Protein AF-A0A356KUN4-F1 (afdb_monomer_lite)

Foldseek 3Di:
DDDDDDDDDDDPDDFDWDWDQDPNDTDIDGDDPFPDPPPPVQPDPPARPPDPDCPQKDFPDWDDLDVQKIKTKIAHPDQVPDPDPKGFGIKIFIAGVVGPDGQKMWTFTQDPPDPPALRTWTWMDHPNDIDTLGGGPCCSPRVSVVVVVSVVVNVCVVLVVSVPPDDPPPDPPDDDDDRDDPPDPPPPSPPPPPPDPDPDDDDDPDDDDDPPPDPPPVVVVVVVVVPPPPDPPVVVVVVVVVVVVVRVVVVVVVVVVVVVVVVVVVVVVVVVVD

Secondary structure (DSSP, 8-state):
-------------PPPEEEEEETTEEEEEE--SSS-----GGGSSSS---PPP-TT-EEEEEEEEETTEEEEEEEPSPGGG--SSS-EEEEEEEEETTEEEEEEEEEEEE-TT-SSS--EEEEEEETTEEEEEEE-GGGGSHHHHHHHHHHHHHHHHHTTTTTTSSS---PPTT---PPPPSS-----------SPPPPPPPPP----------SHHHHHHHHHHHTS----HHHHHHHHHHHHHHHHHHHHHHHHHHHHHHHHHHHHHHHHT-

Structure (mmCIF, N/CA/C/O backbone):
data_AF-A0A356KUN4-F1
#
_entry.id   AF-A0A356KUN4-F1
#
loop_
_atom_site.group_PDB
_atom_site.id
_atom_site.type_symbol
_atom_site.label_atom_id
_atom_site.label_alt_id
_atom_site.label_comp_id
_atom_site.label_asym_id
_atom_site.label_entity_id
_atom_site.label_seq_id
_atom_site.pdbx_PDB_ins_code
_atom_site.Cartn_x
_atom_site.Cartn_y
_atom_site.Cartn_z
_atom_site.occupancy
_atom_site.B_iso_or_equiv
_atom_site.auth_seq_id
_atom_site.auth_comp_id
_atom_site.auth_asym_id
_atom_site.auth_atom_id
_atom_site.pdbx_PDB_model_num
ATOM 1 N N . MET A 1 1 ? 42.704 37.769 37.368 1.00 40.41 1 MET A N 1
ATOM 2 C CA . MET A 1 1 ? 41.810 38.464 36.419 1.00 40.41 1 MET A CA 1
ATOM 3 C C . MET A 1 1 ? 42.300 38.103 35.037 1.00 40.41 1 MET A C 1
ATOM 5 O O . MET A 1 1 ? 43.146 38.797 34.495 1.00 40.41 1 MET A O 1
ATOM 9 N N . GLU A 1 2 ? 41.851 36.961 34.539 1.00 31.36 2 GLU A N 1
ATOM 10 C CA . GLU A 1 2 ? 42.239 36.419 33.242 1.00 31.36 2 GLU A CA 1
ATOM 11 C C . GLU A 1 2 ? 40.997 35.812 32.596 1.00 31.36 2 GLU A C 1
ATOM 13 O O . GLU A 1 2 ? 40.209 35.165 33.279 1.00 31.36 2 GLU A O 1
ATOM 18 N N . ASN A 1 3 ? 40.840 36.136 31.310 1.00 38.28 3 ASN A N 1
ATOM 19 C CA . ASN A 1 3 ? 40.113 35.438 30.252 1.00 38.28 3 ASN A CA 1
ATOM 20 C C . ASN A 1 3 ? 39.276 34.214 30.652 1.00 38.28 3 ASN A C 1
ATOM 22 O O . ASN A 1 3 ? 39.843 33.160 30.914 1.00 38.28 3 ASN A O 1
ATOM 26 N N . ASP A 1 4 ? 37.958 34.312 30.457 1.00 29.19 4 ASP A N 1
ATOM 27 C CA . ASP A 1 4 ? 37.138 33.148 30.120 1.00 29.19 4 ASP A CA 1
ATOM 28 C C . ASP A 1 4 ? 36.572 33.330 28.711 1.00 29.19 4 ASP A C 1
ATOM 30 O O . ASP A 1 4 ? 35.743 34.198 28.426 1.00 29.19 4 ASP A O 1
ATOM 34 N N . ALA A 1 5 ? 37.117 32.522 27.806 1.00 34.19 5 ALA A N 1
ATOM 35 C CA . ALA A 1 5 ? 36.683 32.391 26.433 1.00 34.19 5 ALA A CA 1
ATOM 36 C C . ALA A 1 5 ? 35.285 31.761 26.377 1.00 34.19 5 ALA A C 1
ATOM 38 O O . ALA A 1 5 ? 34.981 30.798 27.080 1.00 34.19 5 ALA A O 1
ATOM 39 N N . ALA A 1 6 ? 34.453 32.290 25.483 1.00 35.94 6 ALA A N 1
ATOM 40 C CA . ALA A 1 6 ? 33.187 31.697 25.094 1.00 35.94 6 ALA A CA 1
ATOM 41 C C . ALA A 1 6 ? 33.410 30.275 24.548 1.00 35.94 6 ALA A C 1
ATOM 43 O O . ALA A 1 6 ? 33.940 30.097 23.450 1.00 35.94 6 ALA A O 1
ATOM 44 N N . ALA A 1 7 ? 32.980 29.266 25.304 1.00 29.62 7 ALA A N 1
ATOM 45 C CA . ALA A 1 7 ? 32.761 27.927 24.781 1.00 29.62 7 ALA A CA 1
ATOM 46 C C . ALA A 1 7 ? 31.350 27.880 24.179 1.00 29.62 7 ALA A C 1
ATOM 48 O O . ALA A 1 7 ? 30.351 28.048 24.879 1.00 29.62 7 ALA A O 1
ATOM 49 N N . ALA A 1 8 ? 31.279 27.691 22.863 1.00 31.72 8 ALA A N 1
ATOM 50 C CA . ALA A 1 8 ? 30.046 27.374 22.163 1.00 31.72 8 ALA A CA 1
ATOM 51 C C . ALA A 1 8 ? 29.488 26.050 22.709 1.00 31.72 8 ALA A C 1
ATOM 53 O O . ALA A 1 8 ? 30.121 25.005 22.562 1.00 31.72 8 ALA A O 1
ATOM 54 N N . VAL A 1 9 ? 28.317 26.102 23.346 1.00 28.03 9 VAL A N 1
ATOM 55 C CA . VAL A 1 9 ? 27.548 24.908 23.706 1.00 28.03 9 VAL A CA 1
ATOM 56 C C . VAL A 1 9 ? 26.524 24.654 22.607 1.00 28.03 9 VAL A C 1
ATOM 58 O O . VAL A 1 9 ? 25.692 25.496 22.277 1.00 28.03 9 VAL A O 1
ATOM 61 N N . GLU A 1 10 ? 26.660 23.473 22.028 1.00 27.59 10 GLU A N 1
ATOM 62 C CA . GLU A 1 10 ? 25.842 22.833 21.010 1.00 27.59 10 GLU A CA 1
ATOM 63 C C . GLU A 1 10 ? 24.348 22.841 21.395 1.00 27.59 10 GLU A C 1
ATOM 65 O O . GLU A 1 10 ? 23.924 22.192 22.352 1.00 27.59 10 GLU A O 1
ATOM 70 N N . PHE A 1 11 ? 23.527 23.598 20.661 1.00 28.48 11 PHE A N 1
ATOM 71 C CA . PHE A 1 11 ? 22.071 23.581 20.816 1.00 28.48 11 PHE A CA 1
ATOM 72 C C . PHE A 1 11 ? 21.496 22.369 20.063 1.00 28.48 11 PHE A C 1
ATOM 74 O O . PHE A 1 11 ? 21.184 22.446 18.876 1.00 28.48 11 PHE A O 1
ATOM 81 N N . MET A 1 12 ? 21.325 21.240 20.754 1.00 27.42 12 MET A N 1
ATOM 82 C CA . MET A 1 12 ? 20.395 20.197 20.309 1.00 27.42 12 MET A CA 1
ATOM 83 C C . MET A 1 12 ? 18.961 20.678 20.569 1.00 27.42 12 MET A C 1
ATOM 85 O O . MET A 1 12 ? 18.475 20.679 21.700 1.00 27.42 12 MET A O 1
ATOM 89 N N . GLY A 1 13 ? 18.312 21.161 19.507 1.00 31.89 13 GLY A N 1
ATOM 90 C CA . GLY A 1 13 ? 16.994 21.791 19.535 1.00 31.89 13 GLY A CA 1
ATOM 91 C C . GLY A 1 13 ? 15.881 20.866 20.032 1.00 31.89 13 GLY A C 1
ATOM 92 O O . GLY A 1 13 ? 15.490 19.919 19.354 1.00 31.89 13 GLY A O 1
ATOM 93 N N . ARG A 1 14 ? 15.313 21.185 21.198 1.00 37.78 14 ARG A N 1
ATOM 94 C CA . ARG A 1 14 ? 13.972 20.727 21.581 1.00 37.78 14 ARG A CA 1
ATOM 95 C C . ARG A 1 14 ? 12.953 21.646 20.914 1.00 37.78 14 ARG A C 1
ATOM 97 O O . ARG A 1 14 ? 12.926 22.837 21.212 1.00 37.78 14 ARG A O 1
ATOM 104 N N . VAL A 1 15 ? 12.129 21.102 20.022 1.00 47.31 15 VAL A N 1
ATOM 105 C CA . VAL A 1 15 ? 11.008 21.845 19.431 1.00 47.31 15 VAL A CA 1
ATOM 106 C C . VAL A 1 15 ? 9.884 21.955 20.475 1.00 47.31 15 VAL A C 1
ATOM 108 O O . VAL A 1 15 ? 9.573 20.942 21.109 1.00 47.31 15 VAL A O 1
ATOM 111 N N . PRO A 1 16 ? 9.278 23.137 20.702 1.00 40.66 16 PRO A N 1
ATOM 112 C CA . PRO A 1 16 ? 8.144 23.274 21.612 1.00 40.66 16 PRO A CA 1
ATOM 113 C C . PRO A 1 16 ? 6.961 22.422 21.137 1.00 40.66 16 PRO A C 1
ATOM 115 O O . PRO A 1 16 ? 6.545 22.521 19.982 1.00 40.66 16 PRO A O 1
ATOM 118 N N . GLN A 1 17 ? 6.419 21.596 22.032 1.00 44.62 17 GLN A N 1
ATOM 119 C CA . GLN A 1 17 ? 5.207 20.812 21.790 1.00 44.62 17 GLN A CA 1
ATOM 120 C C . GLN A 1 17 ? 4.015 21.511 22.447 1.00 44.62 17 GLN A C 1
ATOM 122 O O . GLN A 1 17 ? 4.086 21.886 23.617 1.00 44.62 17 GLN A O 1
ATOM 127 N N . ALA A 1 18 ? 2.925 21.673 21.702 1.00 52.09 18 ALA A N 1
ATOM 128 C CA . ALA A 1 18 ? 1.618 22.031 22.247 1.00 52.09 18 ALA A CA 1
ATOM 129 C C . ALA A 1 18 ? 0.665 20.841 22.078 1.00 52.09 18 ALA A C 1
ATOM 131 O O . ALA A 1 18 ? 0.827 20.054 21.149 1.00 52.09 18 ALA A O 1
ATOM 132 N N . LEU A 1 19 ? -0.320 20.698 22.960 1.00 44.00 19 LEU A N 1
ATOM 133 C CA . LEU A 1 19 ? -1.398 19.719 22.815 1.00 44.00 19 LEU A CA 1
ATOM 134 C C . LEU A 1 19 ? -2.679 20.469 22.446 1.00 44.00 19 LEU A C 1
ATOM 136 O O . LEU A 1 19 ? -3.010 21.470 23.082 1.00 44.00 19 LEU A O 1
ATOM 140 N N . LEU A 1 20 ? -3.371 20.004 21.407 1.00 47.06 20 LEU A N 1
ATOM 141 C CA . LEU A 1 20 ? -4.727 20.433 21.080 1.00 47.06 20 LEU A CA 1
ATOM 142 C C . LEU A 1 20 ? -5.686 19.303 21.437 1.00 47.06 20 LEU A C 1
ATOM 144 O O . LEU A 1 20 ? -5.608 18.226 20.849 1.00 47.06 20 LEU A O 1
ATOM 148 N N . GLU A 1 21 ? -6.597 19.563 22.364 1.00 44.97 21 GLU A N 1
ATOM 149 C CA . GLU A 1 21 ? -7.657 18.622 22.709 1.00 44.97 21 GLU A CA 1
ATOM 150 C C . GLU A 1 21 ? -8.811 18.773 21.701 1.00 44.97 21 GLU A C 1
ATOM 152 O O . GLU A 1 21 ? -9.381 19.858 21.551 1.00 44.97 21 GLU A O 1
ATOM 157 N N . ALA A 1 22 ? -9.134 17.704 20.971 1.00 49.84 22 ALA A N 1
ATOM 158 C CA . ALA A 1 22 ? -10.252 17.666 20.027 1.00 49.84 22 ALA A CA 1
ATOM 159 C C . ALA A 1 22 ? -10.980 16.318 20.121 1.00 49.84 22 ALA A C 1
ATOM 161 O O . ALA A 1 22 ? -10.358 15.264 20.006 1.00 49.84 22 ALA A O 1
ATOM 162 N N . ASP A 1 23 ? -12.297 16.356 20.347 1.00 52.28 23 ASP A N 1
ATOM 163 C CA . ASP A 1 23 ? -13.169 15.176 20.478 1.00 52.28 23 ASP A CA 1
ATOM 164 C C . ASP A 1 23 ? -12.669 14.113 21.481 1.00 52.28 23 ASP A C 1
ATOM 166 O O . ASP A 1 23 ? -12.850 12.913 21.280 1.00 52.28 23 ASP A O 1
ATOM 170 N N . GLY A 1 24 ? -12.037 14.549 22.579 1.00 48.00 24 GLY A N 1
ATOM 171 C CA . GLY A 1 24 ? -11.508 13.661 23.621 1.00 48.00 24 GLY A CA 1
ATOM 172 C C . GLY A 1 24 ? -10.161 13.010 23.288 1.00 48.00 24 GLY A C 1
ATOM 173 O O . GLY A 1 24 ? -9.774 12.046 23.946 1.00 48.00 24 GLY A O 1
ATOM 174 N N . PHE A 1 25 ? -9.449 13.519 22.277 1.00 36.19 25 PHE A N 1
ATOM 175 C CA . PHE A 1 25 ? -8.092 13.104 21.936 1.00 36.19 25 PHE A CA 1
ATOM 176 C C . PHE A 1 25 ? -7.107 14.267 22.073 1.00 36.19 25 PHE A C 1
ATOM 178 O O . PHE A 1 25 ? -7.362 15.368 21.581 1.00 36.19 25 PHE A O 1
ATOM 185 N N . ASP A 1 26 ? -5.944 13.980 22.658 1.00 44.66 26 ASP A N 1
ATOM 186 C CA . ASP A 1 26 ? -4.800 14.887 22.676 1.00 44.66 26 ASP A CA 1
ATOM 187 C C . ASP A 1 26 ? -4.035 14.787 21.351 1.00 44.66 26 ASP A C 1
ATOM 189 O O . ASP A 1 26 ? -3.406 13.770 21.044 1.00 44.66 26 ASP A O 1
ATOM 193 N N . ILE A 1 27 ? -4.077 15.850 20.549 1.00 50.50 27 ILE A N 1
ATOM 194 C CA . ILE A 1 27 ? -3.328 15.949 19.295 1.00 50.50 27 ILE A CA 1
ATOM 195 C C . ILE A 1 27 ? -2.043 16.741 19.564 1.00 50.50 27 ILE A C 1
ATOM 197 O O . ILE A 1 27 ? -2.114 17.951 19.801 1.00 50.50 27 ILE A O 1
ATOM 201 N N . PRO A 1 28 ? -0.855 16.115 19.506 1.00 43.12 28 PRO A N 1
ATOM 202 C CA . PRO A 1 28 ? 0.394 16.845 19.634 1.00 43.12 28 PRO A CA 1
ATOM 203 C C . PRO A 1 28 ? 0.653 17.690 18.384 1.00 43.12 28 PRO A C 1
ATOM 205 O O . PRO A 1 28 ? 0.706 17.194 17.259 1.00 43.12 28 PRO A O 1
ATOM 208 N N . LEU A 1 29 ? 0.831 18.989 18.596 1.00 40.75 29 LEU A N 1
ATOM 209 C CA . LEU A 1 29 ? 1.206 19.972 17.593 1.00 40.75 29 LEU A CA 1
ATOM 210 C C . LEU A 1 29 ? 2.701 20.274 17.732 1.00 40.75 29 LEU A C 1
ATOM 212 O O . LEU A 1 29 ? 3.168 20.693 18.793 1.00 40.75 29 LEU A O 1
ATOM 216 N N . THR A 1 30 ? 3.449 20.093 16.644 1.00 46.78 30 THR A N 1
ATOM 217 C CA . THR A 1 30 ? 4.808 20.633 16.507 1.00 46.78 30 THR A CA 1
ATOM 218 C C . THR A 1 30 ? 4.703 21.917 15.708 1.00 46.78 30 THR A C 1
ATOM 220 O O . THR A 1 30 ? 4.256 21.897 14.560 1.00 46.78 30 THR A O 1
ATOM 223 N N . LEU A 1 31 ? 5.130 23.029 16.301 1.00 43.22 31 LEU A N 1
ATOM 224 C CA . LEU A 1 31 ? 5.316 24.274 15.567 1.00 43.22 31 LEU A CA 1
ATOM 225 C C . LEU A 1 31 ? 6.548 24.139 14.667 1.00 43.22 31 LEU A C 1
ATOM 227 O O . LEU A 1 31 ? 7.678 24.089 15.147 1.00 43.22 31 LEU A O 1
ATOM 231 N N . LEU A 1 32 ? 6.319 24.079 13.357 1.00 45.12 32 LEU A N 1
ATOM 232 C CA . LEU A 1 32 ? 7.362 24.324 12.368 1.00 45.12 32 LEU A CA 1
ATOM 233 C C . LEU A 1 32 ? 7.427 25.838 12.138 1.00 45.12 32 LEU A C 1
ATOM 235 O O . LEU A 1 32 ? 6.397 26.471 11.908 1.00 45.12 32 LEU A O 1
ATOM 239 N N . GLU A 1 33 ? 8.616 26.433 12.223 1.00 40.25 33 GLU A N 1
ATOM 240 C CA . GLU A 1 33 ? 8.814 27.845 11.885 1.00 40.25 33 GLU A CA 1
ATOM 241 C C . GLU A 1 33 ? 8.496 28.067 10.393 1.00 40.25 33 GLU A C 1
ATOM 243 O O . GLU A 1 33 ? 9.291 27.749 9.511 1.00 40.25 33 GLU A O 1
ATOM 248 N N . GLY A 1 34 ? 7.294 28.577 10.105 1.00 41.03 34 GLY A N 1
ATOM 249 C CA . GLY A 1 34 ? 6.829 28.922 8.760 1.00 41.03 34 GLY A CA 1
ATOM 250 C C . GLY A 1 34 ? 5.298 29.066 8.679 1.00 41.03 34 GLY A C 1
ATOM 251 O O . GLY A 1 34 ? 4.582 28.413 9.433 1.00 41.03 34 GLY A O 1
ATOM 252 N N . PRO A 1 35 ? 4.751 29.903 7.774 1.00 33.56 35 PRO A N 1
ATOM 253 C CA . PRO A 1 35 ? 3.317 30.226 7.705 1.00 33.56 35 PRO A CA 1
ATOM 254 C C . PRO A 1 35 ? 2.446 29.134 7.050 1.00 33.56 35 PRO A C 1
ATOM 256 O O . PRO A 1 35 ? 1.391 29.430 6.493 1.00 33.56 35 PRO A O 1
ATOM 259 N N . THR A 1 36 ? 2.862 27.868 7.083 1.00 35.41 36 THR A N 1
ATOM 260 C CA . THR A 1 36 ? 2.114 26.763 6.471 1.00 35.41 36 THR A CA 1
ATOM 261 C C . THR A 1 36 ? 1.937 25.651 7.493 1.00 35.41 36 THR A C 1
ATOM 263 O O . THR A 1 36 ? 2.823 24.835 7.722 1.00 35.41 36 THR A O 1
ATOM 266 N N . LEU A 1 37 ? 0.760 25.634 8.117 1.00 34.97 37 LEU A N 1
ATOM 267 C CA . LEU A 1 37 ? 0.255 24.508 8.899 1.00 34.97 37 LEU A CA 1
ATOM 268 C C . LEU A 1 37 ? -0.172 23.404 7.919 1.00 34.97 37 LEU A C 1
ATOM 270 O O . LEU A 1 37 ? -1.353 23.153 7.702 1.00 34.97 37 LEU A O 1
ATOM 274 N N . GLU A 1 38 ? 0.797 22.763 7.269 1.00 36.28 38 GLU A N 1
ATOM 275 C CA . GLU A 1 38 ? 0.551 21.450 6.684 1.00 36.28 38 GLU A CA 1
ATOM 276 C C . GLU A 1 38 ? 0.553 20.451 7.840 1.00 36.28 38 GLU A C 1
ATOM 278 O O . GLU A 1 38 ? 1.601 20.111 8.389 1.00 36.28 38 GLU A O 1
ATOM 283 N N . LEU A 1 39 ? -0.641 20.002 8.233 1.00 37.41 39 LEU A N 1
ATOM 284 C CA . LEU A 1 39 ? -0.851 18.839 9.095 1.00 37.41 39 LEU A CA 1
ATOM 285 C C . LEU A 1 39 ? -0.337 17.581 8.375 1.00 37.41 39 LEU A C 1
ATOM 287 O O . LEU A 1 39 ? -1.098 16.717 7.950 1.00 37.41 39 LEU A O 1
ATOM 291 N N . THR A 1 40 ? 0.979 17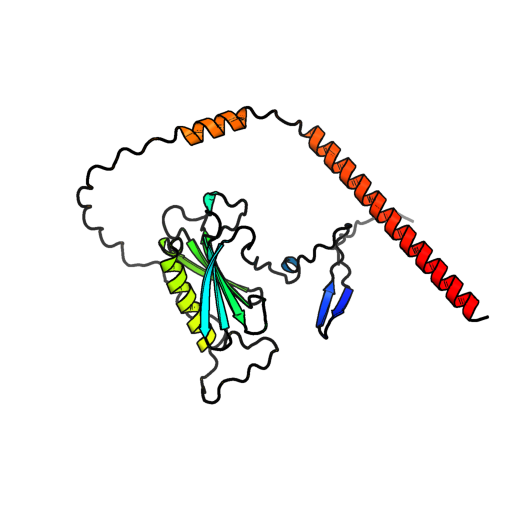.468 8.223 1.00 40.97 40 THR A N 1
ATOM 292 C CA . THR A 1 40 ? 1.640 16.234 7.817 1.00 40.97 40 THR A CA 1
ATOM 293 C C . THR A 1 40 ? 1.794 15.380 9.067 1.00 40.97 40 THR A C 1
ATOM 295 O O . THR A 1 40 ? 2.835 15.324 9.719 1.00 40.97 40 THR A O 1
ATOM 298 N N . TRP A 1 41 ? 0.700 14.692 9.405 1.00 42.16 41 TRP A N 1
ATOM 299 C CA . TRP A 1 41 ? 0.653 13.625 10.415 1.00 42.16 41 TRP A CA 1
ATOM 300 C C . TRP A 1 41 ? 1.786 12.589 10.208 1.00 42.16 41 TRP A C 1
ATOM 302 O O . TRP A 1 41 ? 2.223 11.924 11.140 1.00 42.16 41 TRP A O 1
ATOM 312 N N . GLU A 1 42 ? 2.330 12.499 8.996 1.00 41.22 42 GLU A N 1
ATOM 313 C CA . GLU A 1 42 ? 3.382 11.570 8.578 1.00 41.22 42 GLU A CA 1
ATOM 314 C C . GLU A 1 42 ? 4.728 11.705 9.316 1.00 41.22 42 GLU A C 1
ATOM 316 O O . GLU A 1 42 ? 5.530 10.773 9.271 1.00 41.22 42 GLU A O 1
ATOM 321 N N . ARG A 1 43 ? 5.007 12.817 10.014 1.00 39.03 43 ARG A N 1
ATOM 322 C CA . ARG A 1 43 ? 6.326 13.048 10.643 1.00 39.03 43 ARG A CA 1
ATOM 323 C C . ARG A 1 43 ? 6.419 12.790 12.147 1.00 39.03 43 ARG A C 1
ATOM 325 O O . ARG A 1 43 ? 7.525 12.831 12.681 1.00 39.03 43 ARG A O 1
ATOM 332 N N . PHE A 1 44 ? 5.313 12.532 12.843 1.00 37.00 44 PHE A N 1
ATOM 333 C CA . PHE A 1 44 ? 5.304 12.647 14.309 1.00 37.00 44 PHE A CA 1
ATOM 334 C C . PHE A 1 44 ? 5.663 11.377 15.094 1.00 37.00 44 PHE A C 1
ATOM 336 O O . PHE A 1 44 ? 6.074 11.476 16.247 1.00 37.00 44 PHE A O 1
ATOM 343 N N . PHE A 1 45 ? 5.576 10.189 14.493 1.00 40.72 45 PHE A N 1
ATOM 344 C CA . PHE A 1 45 ? 5.863 8.927 15.186 1.00 40.72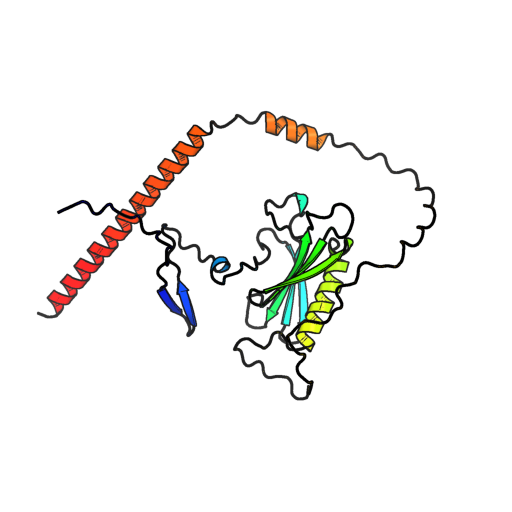 45 PHE A CA 1
ATOM 345 C C . PHE A 1 45 ? 7.221 8.327 14.815 1.00 40.72 45 PHE A C 1
ATOM 347 O O . PHE A 1 45 ? 7.264 7.178 14.414 1.00 40.72 45 PHE A O 1
ATOM 354 N N . GLY A 1 46 ? 8.321 9.078 14.949 1.00 36.69 46 GLY A N 1
ATOM 355 C CA . GLY A 1 46 ? 9.682 8.562 15.232 1.00 36.69 46 GLY A CA 1
ATOM 356 C C . GLY A 1 46 ? 10.379 7.582 14.264 1.00 36.69 46 GLY A C 1
ATOM 357 O O . GLY A 1 46 ? 11.596 7.460 14.327 1.00 36.69 46 GLY A O 1
ATOM 358 N N . ILE A 1 47 ? 9.665 6.926 13.356 1.00 38.56 47 ILE A N 1
ATOM 359 C CA . ILE A 1 47 ? 10.108 6.144 12.208 1.00 38.56 47 ILE A CA 1
ATOM 360 C C . ILE A 1 47 ? 8.988 6.354 11.181 1.00 38.56 47 ILE A C 1
ATOM 362 O O . ILE A 1 47 ? 7.860 5.919 11.422 1.00 38.56 47 ILE A O 1
ATOM 366 N N . PRO A 1 48 ? 9.229 7.057 10.063 1.00 44.62 48 PRO A N 1
ATOM 367 C CA . PRO A 1 48 ? 8.203 7.257 9.061 1.00 44.62 48 PRO A CA 1
ATOM 368 C C . PRO A 1 48 ? 7.992 5.912 8.370 1.00 44.62 48 PRO A C 1
ATOM 370 O O . PRO A 1 48 ? 8.667 5.575 7.402 1.00 44.62 48 PRO A O 1
ATOM 373 N N . CYS A 1 49 ? 7.054 5.115 8.866 1.00 51.16 49 CYS A N 1
ATOM 374 C CA . CYS A 1 49 ? 6.383 4.151 8.012 1.00 51.16 49 CYS A CA 1
ATOM 375 C C . CYS A 1 49 ? 5.570 4.976 7.019 1.00 51.16 49 CYS A C 1
ATOM 377 O O . CYS A 1 49 ? 4.410 5.304 7.272 1.00 51.16 49 CYS A O 1
ATOM 379 N N . VAL A 1 50 ? 6.251 5.428 5.962 1.00 61.53 50 VAL A N 1
ATOM 380 C CA . VAL A 1 50 ? 5.694 6.276 4.915 1.00 61.53 50 VAL A CA 1
ATOM 381 C C . VAL A 1 50 ? 4.565 5.476 4.294 1.00 61.53 50 VAL A C 1
ATOM 383 O O . VAL A 1 50 ? 4.806 4.509 3.572 1.00 61.53 50 VAL A O 1
ATOM 386 N N . CYS A 1 51 ? 3.328 5.850 4.618 1.00 69.12 51 CYS A N 1
ATOM 387 C CA . CYS A 1 51 ? 2.173 5.309 3.924 1.00 69.12 51 CYS A CA 1
ATOM 388 C C . CYS A 1 51 ? 2.414 5.487 2.420 1.00 69.12 51 CYS A C 1
ATOM 390 O O . CYS A 1 51 ? 2.907 6.545 2.011 1.00 69.12 51 CYS A O 1
ATOM 392 N N . PRO A 1 52 ? 2.112 4.479 1.588 1.00 78.25 52 PRO A N 1
ATOM 393 C CA . PRO A 1 52 ? 2.313 4.612 0.157 1.00 78.25 52 PRO A CA 1
ATOM 394 C C . PRO A 1 52 ? 1.552 5.855 -0.330 1.00 78.25 52 PRO A C 1
ATOM 396 O O . PRO A 1 52 ? 0.388 6.035 0.049 1.00 78.25 52 PRO A O 1
ATOM 399 N N . PRO A 1 53 ? 2.182 6.735 -1.127 1.00 84.25 53 PRO A N 1
ATOM 400 C CA . PRO A 1 53 ? 1.538 7.955 -1.576 1.00 84.25 53 PRO A CA 1
ATOM 401 C C . PRO A 1 53 ? 0.286 7.579 -2.364 1.00 84.25 53 PRO A C 1
ATOM 403 O O . PRO A 1 53 ? 0.339 6.803 -3.314 1.00 84.25 53 PRO A O 1
ATOM 406 N N . LEU A 1 54 ? -0.861 8.112 -1.948 1.00 87.12 54 LEU A N 1
ATOM 407 C CA . LEU A 1 54 ? -2.146 7.791 -2.578 1.00 87.12 54 LEU A CA 1
ATOM 408 C C . LEU A 1 54 ? -2.465 8.709 -3.760 1.00 87.12 54 LEU A C 1
ATOM 410 O O . LEU A 1 54 ? -3.392 8.437 -4.527 1.00 87.12 54 LEU A O 1
ATOM 414 N N . ALA A 1 55 ? -1.695 9.786 -3.924 1.00 85.81 55 ALA A N 1
ATOM 415 C CA . ALA A 1 55 ? -1.821 10.683 -5.059 1.00 85.81 55 ALA A CA 1
ATOM 416 C C . ALA A 1 55 ? -1.589 9.915 -6.368 1.00 85.81 55 ALA A C 1
ATOM 418 O O . ALA A 1 55 ? -0.607 9.192 -6.508 1.00 85.81 55 ALA A O 1
ATOM 419 N N . ALA A 1 56 ? -2.500 10.093 -7.327 1.00 88.12 56 ALA A N 1
ATOM 420 C CA . ALA A 1 56 ? -2.480 9.417 -8.627 1.00 88.12 56 ALA A CA 1
ATOM 421 C C . ALA A 1 56 ? -2.600 7.877 -8.582 1.00 88.12 56 ALA A C 1
ATOM 423 O O . ALA A 1 56 ? -2.297 7.221 -9.576 1.00 88.12 56 ALA A O 1
ATOM 424 N N . THR A 1 57 ? -3.072 7.303 -7.470 1.00 94.44 57 THR A N 1
ATOM 425 C CA . THR A 1 57 ? -3.455 5.884 -7.420 1.00 94.44 57 THR A CA 1
ATOM 426 C C . THR A 1 57 ? -4.858 5.660 -7.981 1.00 94.44 57 THR A C 1
ATOM 428 O O . THR A 1 57 ? -5.745 6.504 -7.841 1.00 94.44 57 THR A O 1
ATOM 431 N N . GLU A 1 58 ? -5.067 4.505 -8.604 1.00 97.19 58 GLU A N 1
ATOM 432 C CA . GLU A 1 58 ? -6.363 4.034 -9.089 1.00 97.19 58 GLU A CA 1
ATOM 433 C C . GLU A 1 58 ? -6.903 2.971 -8.127 1.00 97.19 58 GLU A C 1
ATOM 435 O O . GLU A 1 58 ? -6.191 2.022 -7.792 1.00 97.19 58 GLU A O 1
ATOM 440 N N . VAL A 1 59 ? -8.154 3.108 -7.677 1.00 97.62 59 VAL A N 1
ATOM 441 C CA . VAL A 1 59 ? -8.835 2.038 -6.931 1.00 97.62 59 VAL A CA 1
ATOM 442 C C . VAL A 1 59 ? -9.215 0.944 -7.919 1.00 97.62 59 VAL A C 1
ATOM 444 O O . VAL A 1 59 ? -10.022 1.170 -8.815 1.00 97.62 59 VAL A O 1
ATOM 447 N N . VAL A 1 60 ? -8.620 -0.232 -7.741 1.00 98.19 60 VAL A N 1
ATOM 448 C CA . VAL A 1 60 ? -8.870 -1.408 -8.580 1.00 98.19 60 VAL A CA 1
ATOM 449 C C . VAL A 1 60 ? -10.082 -2.169 -8.064 1.00 98.19 60 VAL A C 1
ATOM 451 O O . VAL A 1 60 ? -10.937 -2.580 -8.842 1.00 98.19 60 VAL A O 1
ATOM 454 N N . GLU A 1 61 ? -10.149 -2.368 -6.748 1.00 98.25 61 GLU A N 1
ATOM 455 C CA . GLU A 1 61 ? -11.179 -3.189 -6.124 1.00 98.25 61 GLU A CA 1
ATOM 456 C C . GLU A 1 61 ? -11.402 -2.768 -4.671 1.00 98.25 61 GLU A C 1
ATOM 458 O O . GLU A 1 61 ? -10.464 -2.429 -3.940 1.00 98.25 61 GLU A O 1
ATOM 463 N N . GLU A 1 62 ? -12.657 -2.838 -4.245 1.00 97.31 62 GLU A N 1
ATOM 464 C CA . GLU A 1 62 ? -13.045 -2.759 -2.843 1.00 97.31 62 GLU A CA 1
ATOM 465 C C . GLU A 1 62 ? -13.492 -4.145 -2.389 1.00 97.31 62 GLU A C 1
ATOM 467 O O . GLU A 1 62 ? -14.314 -4.789 -3.037 1.00 97.31 62 GLU A O 1
ATOM 472 N N . LEU A 1 63 ? -12.917 -4.613 -1.289 1.00 97.06 63 LEU A N 1
ATOM 473 C CA . LEU A 1 63 ? -13.012 -5.991 -0.828 1.00 97.06 63 LEU A CA 1
ATOM 474 C C . LEU A 1 63 ? -13.678 -6.027 0.544 1.00 97.06 63 LEU A C 1
ATOM 476 O O . LEU A 1 63 ? -13.255 -5.317 1.456 1.00 97.06 63 LEU A O 1
ATOM 480 N N . GLU A 1 64 ? -14.660 -6.902 0.727 1.00 96.69 64 GLU A N 1
ATOM 481 C CA . GLU A 1 64 ? -15.076 -7.319 2.066 1.00 96.69 64 GLU A CA 1
ATOM 482 C C . GLU A 1 64 ? -14.096 -8.395 2.550 1.00 96.69 64 GLU A C 1
ATOM 484 O O . GLU A 1 64 ? -13.997 -9.480 1.971 1.00 96.69 64 GLU A O 1
ATOM 489 N N . LEU A 1 65 ? -13.297 -8.071 3.568 1.00 96.06 65 LEU A N 1
ATOM 490 C CA . LEU A 1 65 ? -12.236 -8.962 4.048 1.00 96.06 65 LEU A CA 1
ATOM 491 C C . LEU A 1 65 ? -12.754 -9.916 5.127 1.00 96.06 65 LEU A C 1
ATOM 493 O O . LEU A 1 65 ? -12.364 -11.084 5.158 1.00 96.06 65 LEU A O 1
ATOM 497 N N . ALA A 1 66 ? -13.604 -9.385 6.005 1.00 95.56 66 ALA A N 1
ATOM 498 C CA . ALA A 1 66 ? -14.332 -10.047 7.083 1.00 95.56 66 ALA A CA 1
ATOM 499 C C . ALA A 1 66 ? -15.378 -9.056 7.642 1.00 95.56 66 ALA A C 1
ATOM 501 O O . ALA A 1 66 ? -15.269 -7.860 7.360 1.00 95.56 66 ALA A O 1
ATOM 502 N N . PRO A 1 67 ? -16.340 -9.487 8.480 1.00 95.25 67 PRO A N 1
ATOM 503 C CA . PRO A 1 67 ? -17.261 -8.560 9.140 1.00 95.25 67 PRO A CA 1
ATOM 504 C C . PRO A 1 67 ? -16.506 -7.474 9.919 1.00 95.25 67 PRO A C 1
ATOM 506 O O . PRO A 1 67 ? -15.687 -7.796 10.782 1.00 95.25 67 PRO A O 1
ATOM 509 N N . GLY A 1 68 ? -16.763 -6.199 9.617 1.00 93.88 68 GLY A N 1
ATOM 510 C CA . GLY A 1 68 ? -16.057 -5.072 10.234 1.00 93.88 68 GLY A CA 1
ATOM 511 C C . GLY A 1 68 ? -14.753 -4.658 9.542 1.00 93.88 68 GLY A C 1
ATOM 512 O O . GLY A 1 68 ? -14.114 -3.715 10.009 1.00 93.88 68 GLY A O 1
ATOM 513 N N . TYR A 1 69 ? -14.336 -5.346 8.472 1.00 95.38 69 TYR A N 1
ATOM 514 C CA . TYR A 1 69 ? -13.066 -5.114 7.778 1.00 95.38 69 TYR A CA 1
ATOM 515 C C . TYR A 1 69 ? -13.261 -4.934 6.274 1.00 95.38 69 TYR A C 1
ATOM 517 O O . TYR A 1 69 ? -13.723 -5.835 5.566 1.00 95.38 69 TYR A O 1
ATOM 525 N N . ARG A 1 70 ? -12.769 -3.807 5.764 1.00 96.25 70 ARG A N 1
ATOM 526 C CA . ARG A 1 70 ? -12.781 -3.476 4.340 1.00 96.25 70 ARG A CA 1
ATOM 527 C C . ARG A 1 70 ? -11.366 -3.361 3.794 1.00 96.25 70 ARG A C 1
ATOM 529 O O . ARG A 1 70 ? -10.495 -2.755 4.406 1.00 96.25 70 ARG A O 1
ATOM 536 N N . GLY A 1 71 ? -11.143 -3.935 2.621 1.00 96.75 71 GLY A N 1
ATOM 537 C CA . GLY A 1 71 ? -9.919 -3.805 1.847 1.00 96.75 71 GLY A CA 1
ATOM 538 C C . GLY A 1 71 ? -10.118 -2.823 0.702 1.00 96.75 71 GLY A C 1
ATOM 539 O O . GLY A 1 71 ? -11.158 -2.840 0.049 1.00 96.75 71 GLY A O 1
ATOM 540 N N . ILE A 1 72 ? -9.125 -1.984 0.427 1.00 97.44 72 ILE A N 1
ATOM 541 C CA . ILE A 1 72 ? -9.107 -1.144 -0.772 1.00 97.44 72 ILE A CA 1
ATOM 542 C C . ILE A 1 72 ? -7.805 -1.406 -1.520 1.00 97.44 72 ILE A C 1
ATOM 544 O O . ILE A 1 72 ? -6.736 -0.933 -1.115 1.00 97.44 72 ILE A O 1
ATOM 548 N N . LEU A 1 73 ? -7.914 -2.177 -2.600 1.00 98.25 73 LEU A N 1
ATOM 549 C CA . LEU A 1 73 ? -6.817 -2.524 -3.491 1.00 98.25 73 LEU A CA 1
ATOM 550 C C . LEU A 1 73 ? -6.619 -1.407 -4.513 1.00 98.25 73 LEU A C 1
ATOM 552 O O . LEU A 1 73 ? -7.557 -0.985 -5.193 1.00 98.25 73 LEU A O 1
ATOM 556 N N . ARG A 1 74 ? -5.385 -0.926 -4.625 1.00 98.38 74 ARG A N 1
ATOM 557 C CA . ARG A 1 74 ? -5.004 0.177 -5.501 1.00 98.38 74 ARG A CA 1
ATOM 558 C C . ARG A 1 74 ? -3.853 -0.205 -6.410 1.00 98.38 74 ARG A C 1
ATOM 560 O O . ARG A 1 74 ? -2.947 -0.942 -6.018 1.00 98.38 74 ARG A O 1
ATOM 567 N N . ARG A 1 75 ? -3.874 0.376 -7.603 1.00 98.19 75 ARG A N 1
ATOM 568 C CA . ARG A 1 75 ? -2.774 0.391 -8.562 1.00 98.19 75 ARG A CA 1
ATOM 569 C C . ARG A 1 75 ? -2.100 1.753 -8.509 1.00 98.19 75 ARG A C 1
ATOM 571 O O . ARG A 1 75 ? -2.763 2.788 -8.547 1.00 98.19 75 ARG A O 1
ATOM 578 N N . HIS A 1 76 ? -0.782 1.741 -8.407 1.00 97.00 76 HIS A N 1
ATOM 579 C CA . HIS A 1 76 ? 0.036 2.947 -8.468 1.00 97.00 76 HIS A CA 1
ATOM 580 C C . HIS A 1 76 ? 0.407 3.258 -9.922 1.00 97.00 76 HIS A C 1
ATOM 582 O O . HIS A 1 76 ? 0.299 2.379 -10.784 1.00 97.00 76 HIS A O 1
ATOM 588 N N . PRO A 1 77 ? 0.854 4.490 -10.227 1.00 95.94 77 PRO A N 1
ATOM 589 C CA . PRO A 1 77 ? 1.513 4.769 -11.498 1.00 95.94 77 PRO A CA 1
ATOM 590 C C . PRO A 1 77 ? 2.650 3.776 -11.754 1.00 95.94 77 PRO A C 1
ATOM 592 O O . PRO A 1 77 ? 3.188 3.205 -10.811 1.00 95.94 77 PRO A O 1
ATOM 595 N N . ASP A 1 78 ? 3.057 3.600 -13.008 1.00 95.31 78 ASP A N 1
ATOM 596 C CA . ASP A 1 78 ? 4.193 2.730 -13.336 1.00 95.31 78 ASP A CA 1
ATOM 597 C C . ASP A 1 78 ? 5.410 3.062 -12.432 1.00 95.31 78 ASP A C 1
ATOM 599 O O . ASP A 1 78 ? 5.821 4.229 -12.371 1.00 95.31 78 ASP A O 1
ATOM 603 N N . PRO A 1 79 ? 5.964 2.087 -11.681 1.00 93.19 79 PRO A N 1
ATOM 604 C CA . PRO A 1 79 ? 7.098 2.321 -10.792 1.00 93.19 79 PRO A CA 1
ATOM 605 C C . PRO A 1 79 ? 8.277 3.033 -11.468 1.00 93.19 79 PRO A C 1
ATOM 607 O O . PRO A 1 79 ? 8.967 3.816 -10.816 1.00 93.19 79 PRO A O 1
ATOM 610 N N . GLU A 1 80 ? 8.502 2.839 -12.770 1.00 90.69 80 GLU A N 1
ATOM 611 C CA . GLU A 1 80 ? 9.603 3.484 -13.496 1.00 90.69 80 GLU A CA 1
ATOM 612 C C . GLU A 1 80 ? 9.437 5.005 -13.644 1.00 90.69 80 GLU A C 1
ATOM 614 O O . GLU A 1 80 ? 10.434 5.722 -13.767 1.00 90.69 80 GLU A O 1
ATOM 619 N N . ILE A 1 81 ? 8.201 5.516 -13.617 1.00 92.88 81 ILE A N 1
ATOM 620 C CA . ILE A 1 81 ? 7.906 6.952 -13.775 1.00 92.88 81 ILE A CA 1
ATOM 621 C C . ILE A 1 81 ? 7.664 7.669 -12.443 1.00 92.88 81 ILE A C 1
ATOM 623 O O . ILE A 1 81 ? 7.475 8.888 -12.426 1.00 92.88 81 ILE A O 1
ATOM 627 N N . GLN A 1 82 ? 7.650 6.940 -11.327 1.00 91.69 82 GLN A N 1
ATOM 628 C CA . GLN A 1 82 ? 7.473 7.525 -10.003 1.00 91.69 82 GLN A CA 1
ATOM 629 C C . GLN A 1 82 ? 8.729 8.299 -9.581 1.00 91.69 82 GLN A C 1
ATOM 631 O O . GLN A 1 82 ? 9.850 7.792 -9.625 1.00 91.69 82 GLN A O 1
ATOM 636 N N . ALA A 1 83 ? 8.538 9.540 -9.126 1.00 88.56 83 ALA A N 1
ATOM 637 C CA . ALA A 1 83 ? 9.635 10.410 -8.695 1.00 88.56 83 ALA A CA 1
ATOM 638 C C . ALA A 1 83 ? 10.219 10.036 -7.317 1.00 88.56 83 ALA A C 1
ATOM 640 O O . ALA A 1 83 ? 11.310 10.486 -6.970 1.00 88.56 83 ALA A O 1
ATOM 641 N N . SER A 1 84 ? 9.496 9.233 -6.532 1.00 88.06 84 SER A N 1
ATOM 642 C CA . SER A 1 84 ? 9.896 8.807 -5.187 1.00 88.06 84 SER A CA 1
ATOM 643 C C . SER A 1 84 ? 11.050 7.792 -5.214 1.00 88.06 84 SER A C 1
ATOM 645 O O . SER A 1 84 ? 11.249 7.067 -6.196 1.00 88.06 84 SER A O 1
ATOM 647 N N . THR A 1 85 ? 11.811 7.739 -4.116 1.00 89.06 85 THR A N 1
ATOM 648 C CA . THR A 1 85 ? 12.830 6.707 -3.862 1.00 89.06 85 THR A CA 1
ATOM 649 C C . THR A 1 85 ? 12.207 5.363 -3.506 1.00 89.06 85 THR A C 1
ATOM 651 O O . THR A 1 85 ? 12.766 4.334 -3.864 1.00 89.06 85 THR A O 1
ATOM 654 N N . ILE A 1 86 ? 11.043 5.377 -2.850 1.00 91.50 86 ILE A N 1
ATOM 655 C CA . ILE A 1 86 ? 10.216 4.191 -2.618 1.00 91.50 86 ILE A CA 1
ATOM 656 C C . ILE A 1 86 ? 9.091 4.204 -3.641 1.00 91.50 86 ILE A C 1
ATOM 658 O O . ILE A 1 86 ? 8.366 5.197 -3.755 1.00 91.50 86 ILE A O 1
ATOM 662 N N . ARG A 1 87 ? 8.977 3.126 -4.409 1.00 93.69 87 ARG A N 1
ATOM 663 C CA . ARG A 1 87 ? 8.080 3.045 -5.561 1.00 93.69 87 ARG A CA 1
ATOM 664 C C . ARG A 1 87 ? 7.223 1.814 -5.420 1.00 93.69 87 ARG A C 1
ATOM 666 O O . ARG A 1 87 ? 7.740 0.750 -5.106 1.00 93.69 87 ARG A O 1
ATOM 673 N N . TYR A 1 88 ? 5.935 1.950 -5.677 1.00 96.12 88 TYR A N 1
ATOM 674 C CA . TYR A 1 88 ? 4.985 0.867 -5.457 1.00 96.12 88 TYR A CA 1
ATOM 675 C C . TYR A 1 88 ? 4.322 0.473 -6.768 1.00 96.12 88 TYR A C 1
ATOM 677 O O . TYR A 1 88 ? 4.013 1.348 -7.564 1.00 96.12 88 TYR A O 1
ATOM 685 N N . ALA A 1 89 ? 4.072 -0.811 -7.004 1.00 96.94 89 ALA A N 1
ATOM 686 C CA . ALA A 1 89 ? 3.182 -1.242 -8.083 1.00 96.94 89 ALA A CA 1
ATOM 687 C C . ALA A 1 89 ? 1.723 -1.265 -7.604 1.00 96.94 89 ALA A C 1
ATOM 689 O O . ALA A 1 89 ? 0.822 -0.737 -8.263 1.00 96.94 89 ALA A O 1
ATOM 690 N N . TYR A 1 90 ? 1.498 -1.819 -6.410 1.00 98.31 90 TYR A N 1
ATOM 691 C CA . TYR A 1 90 ? 0.171 -2.000 -5.827 1.00 98.31 90 TYR A CA 1
ATOM 692 C C . TYR A 1 90 ? 0.183 -1.748 -4.323 1.00 98.31 90 TYR A C 1
ATOM 694 O O . TYR A 1 90 ? 1.211 -1.900 -3.658 1.00 98.31 90 TYR A O 1
ATOM 702 N N . SER A 1 91 ? -0.980 -1.402 -3.775 1.00 97.81 91 SER A N 1
ATOM 703 C CA . SER A 1 91 ? -1.196 -1.401 -2.331 1.00 97.81 91 SER A CA 1
ATOM 704 C C . SER A 1 91 ? -2.583 -1.910 -1.959 1.00 97.81 91 SER A C 1
ATOM 706 O O . SER A 1 91 ? -3.556 -1.664 -2.666 1.00 97.81 91 SER A O 1
ATOM 708 N N . LEU A 1 92 ? -2.683 -2.606 -0.830 1.00 97.88 92 LEU A N 1
ATOM 709 C CA . LEU A 1 92 ? -3.940 -2.997 -0.204 1.00 97.88 92 LEU A CA 1
ATOM 710 C C . LEU A 1 92 ? -4.036 -2.301 1.153 1.00 97.88 92 LEU A C 1
ATOM 712 O O . LEU A 1 92 ? -3.272 -2.601 2.069 1.00 97.88 92 LEU A O 1
ATOM 716 N N . ALA A 1 93 ? -4.976 -1.366 1.263 1.00 96.38 93 ALA A N 1
ATOM 717 C CA . ALA A 1 93 ? -5.317 -0.712 2.521 1.00 96.38 93 ALA A CA 1
ATOM 718 C C . ALA A 1 93 ? -6.375 -1.534 3.255 1.00 96.38 93 ALA A C 1
ATOM 720 O O . ALA A 1 93 ? -7.361 -1.919 2.630 1.00 96.38 93 ALA A O 1
ATOM 721 N N . VAL A 1 94 ? -6.216 -1.751 4.557 1.00 95.75 94 VAL A N 1
ATOM 722 C CA . VAL A 1 94 ? -7.234 -2.386 5.402 1.00 95.75 94 VAL A CA 1
ATOM 723 C C . VAL A 1 94 ? -7.823 -1.345 6.345 1.00 95.75 94 VAL A C 1
ATOM 725 O O . VAL A 1 94 ? -7.120 -0.760 7.173 1.00 95.75 94 VAL A O 1
ATOM 728 N N . GLU A 1 95 ? -9.122 -1.122 6.207 1.00 93.75 95 GLU A N 1
ATOM 729 C CA . GLU A 1 95 ? -9.935 -0.211 7.004 1.00 93.75 95 GLU A CA 1
ATOM 730 C C . GLU A 1 95 ? -10.859 -1.005 7.932 1.00 93.75 95 GLU A C 1
ATOM 732 O O . GLU A 1 95 ? -11.291 -2.115 7.609 1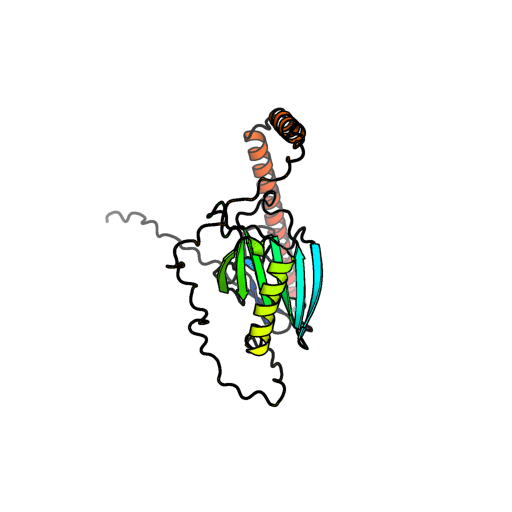.00 93.75 95 GLU A O 1
ATOM 737 N N . LEU A 1 96 ? -11.151 -0.421 9.093 1.00 90.44 96 LEU A N 1
ATOM 738 C CA . LEU A 1 96 ? -12.173 -0.920 10.009 1.00 90.44 96 LEU A CA 1
ATOM 739 C C . LEU A 1 96 ? -13.479 -0.176 9.742 1.00 90.44 96 LEU A C 1
ATOM 741 O O . LEU A 1 96 ? -13.463 1.033 9.497 1.00 90.44 96 LEU A O 1
ATOM 745 N N . ASP A 1 97 ? -14.609 -0.866 9.843 1.00 85.44 97 ASP A N 1
ATOM 746 C CA . ASP A 1 97 ? -15.914 -0.226 9.694 1.00 85.44 97 ASP A CA 1
ATOM 747 C C . ASP A 1 97 ? -16.079 0.933 10.686 1.00 85.44 97 ASP A C 1
ATOM 749 O O . ASP A 1 97 ? -15.726 0.853 11.863 1.00 85.44 97 ASP A O 1
ATOM 753 N N . GLY A 1 98 ? -16.581 2.061 10.182 1.00 86.19 98 GLY A N 1
ATOM 754 C CA . GLY A 1 98 ? -16.686 3.313 10.938 1.00 86.19 98 GLY A CA 1
ATOM 755 C C . GLY A 1 98 ? -15.385 4.122 11.029 1.00 86.19 98 GLY A C 1
ATOM 756 O O . GLY A 1 98 ? -15.445 5.320 11.297 1.00 86.19 98 GLY A O 1
ATOM 757 N N . ILE A 1 99 ? -14.224 3.534 10.720 1.00 83.38 99 ILE A N 1
ATOM 758 C CA . ILE A 1 99 ? -12.923 4.212 10.701 1.00 83.38 99 ILE A CA 1
ATOM 759 C C . ILE A 1 99 ? -12.428 4.292 9.253 1.00 83.38 99 ILE A C 1
ATOM 761 O O . ILE A 1 99 ? -11.760 3.394 8.749 1.00 83.38 99 ILE A O 1
ATOM 765 N N . ARG A 1 100 ? -12.687 5.425 8.587 1.00 79.88 100 ARG A N 1
ATOM 766 C CA . ARG A 1 100 ? -12.225 5.712 7.207 1.00 79.88 100 ARG A CA 1
ATOM 767 C C . ARG A 1 100 ? -10.727 6.031 7.115 1.00 79.88 100 ARG A C 1
ATOM 769 O O . ARG A 1 100 ? -10.310 6.940 6.399 1.00 79.88 100 ARG A O 1
ATOM 776 N N . ARG A 1 101 ? -9.918 5.357 7.927 1.00 84.75 101 ARG A N 1
ATOM 777 C CA . ARG A 1 101 ? -8.464 5.480 7.951 1.00 84.75 101 ARG A CA 1
ATOM 778 C C . ARG A 1 101 ? -7.870 4.078 7.954 1.00 84.75 101 ARG A C 1
ATOM 780 O O . ARG A 1 101 ? -8.189 3.305 8.860 1.00 84.75 101 ARG A O 1
ATOM 787 N N . PRO A 1 102 ? -6.989 3.764 6.995 1.00 89.00 102 PRO A N 1
ATOM 788 C CA . PRO A 1 102 ? -6.308 2.484 6.972 1.00 89.00 102 PRO A CA 1
ATOM 789 C C . PRO A 1 102 ? -5.541 2.244 8.270 1.00 89.00 102 PRO A C 1
ATOM 791 O O . PRO A 1 102 ? -4.765 3.088 8.718 1.00 89.00 102 PRO A O 1
ATOM 794 N N . ARG A 1 103 ? -5.781 1.088 8.887 1.00 89.69 103 ARG A N 1
ATOM 795 C CA . ARG A 1 103 ? -5.037 0.618 10.065 1.00 89.69 103 ARG A CA 1
ATOM 796 C C . ARG A 1 103 ? -3.799 -0.165 9.663 1.00 89.69 103 ARG A C 1
ATOM 798 O O . ARG A 1 103 ? -2.854 -0.252 10.436 1.00 89.69 103 ARG A O 1
ATOM 805 N N . PHE A 1 104 ? -3.830 -0.722 8.459 1.00 92.38 104 PHE A N 1
ATOM 806 C CA . PHE A 1 104 ? -2.810 -1.613 7.957 1.00 92.38 104 PHE A CA 1
ATOM 807 C C . PHE A 1 104 ? -2.687 -1.490 6.450 1.00 92.38 104 PHE A C 1
ATOM 809 O O . PHE A 1 104 ? -3.683 -1.312 5.744 1.00 92.38 104 PHE A O 1
ATOM 816 N N . TRP A 1 105 ? -1.456 -1.605 5.976 1.00 95.44 105 TRP A N 1
ATOM 817 C CA . TRP A 1 105 ? -1.139 -1.602 4.561 1.00 95.44 105 TRP A CA 1
ATOM 818 C C . TRP A 1 105 ? -0.321 -2.825 4.204 1.00 95.44 105 TRP A C 1
ATOM 820 O O . TRP A 1 105 ? 0.583 -3.209 4.939 1.00 95.44 105 TRP A O 1
ATOM 830 N N . LEU A 1 106 ? -0.607 -3.363 3.029 1.00 97.06 106 LEU A N 1
ATOM 831 C CA . LEU A 1 106 ? 0.300 -4.199 2.260 1.00 97.06 106 LEU A CA 1
ATOM 832 C C . LEU A 1 106 ? 0.697 -3.462 0.992 1.00 97.06 106 LEU A C 1
ATOM 834 O O . LEU A 1 106 ? -0.151 -2.815 0.373 1.00 97.06 106 LEU A O 1
ATOM 838 N N . THR A 1 107 ? 1.943 -3.604 0.564 1.00 97.50 107 THR A N 1
ATOM 839 C CA . THR A 1 107 ? 2.428 -2.996 -0.675 1.00 97.50 107 THR A CA 1
ATOM 840 C C . THR A 1 107 ? 3.308 -3.949 -1.465 1.00 97.50 107 THR A C 1
ATOM 842 O O . THR A 1 107 ? 4.035 -4.757 -0.893 1.00 97.50 107 THR A O 1
ATOM 845 N N . SER A 1 108 ? 3.251 -3.814 -2.787 1.00 97.69 108 SER A N 1
ATOM 846 C CA . SER A 1 108 ? 4.257 -4.339 -3.707 1.00 97.69 108 SER A CA 1
ATOM 847 C C . SER A 1 108 ? 5.233 -3.206 -4.003 1.00 97.69 108 SER A C 1
ATOM 849 O O . SER A 1 108 ? 4.880 -2.256 -4.703 1.00 97.69 108 SER A O 1
ATOM 851 N N . GLU A 1 109 ? 6.409 -3.248 -3.385 1.00 95.75 109 GLU A N 1
ATOM 852 C CA . GLU A 1 109 ? 7.440 -2.209 -3.451 1.00 95.75 109 GLU A CA 1
ATOM 853 C C . GLU A 1 109 ? 8.549 -2.616 -4.423 1.00 95.75 109 GLU A C 1
ATOM 855 O O . GLU A 1 109 ? 9.098 -3.702 -4.310 1.00 95.75 109 GLU A O 1
ATOM 860 N N . LEU A 1 110 ? 8.914 -1.755 -5.370 1.00 94.81 110 LEU A N 1
ATOM 861 C CA . LEU A 1 110 ? 9.987 -2.026 -6.323 1.00 94.81 110 LEU A CA 1
ATOM 862 C C . LEU A 1 110 ? 11.344 -2.104 -5.603 1.00 94.81 110 LEU A C 1
ATOM 864 O O . LEU A 1 110 ? 11.833 -1.122 -5.042 1.00 94.81 110 LEU A O 1
ATOM 868 N N . ASN A 1 111 ? 11.990 -3.259 -5.700 1.00 93.12 111 ASN A N 1
ATOM 869 C CA . ASN A 1 111 ? 13.336 -3.506 -5.221 1.00 93.12 111 ASN A CA 1
ATOM 870 C C . ASN A 1 111 ? 14.368 -2.929 -6.200 1.00 93.12 111 ASN A C 1
ATOM 872 O O . ASN A 1 111 ? 14.759 -3.557 -7.182 1.00 93.12 111 ASN A O 1
ATOM 876 N N . LEU A 1 112 ? 14.856 -1.726 -5.903 1.00 88.94 112 LEU A N 1
ATOM 877 C CA . LEU A 1 112 ? 15.882 -1.064 -6.715 1.00 88.94 112 LEU A CA 1
ATOM 878 C C . LEU A 1 112 ? 17.279 -1.704 -6.595 1.00 88.94 112 LEU A C 1
ATOM 880 O O . LEU A 1 112 ? 18.172 -1.342 -7.361 1.00 88.94 112 LEU A O 1
ATOM 884 N N . ASN A 1 113 ? 17.484 -2.624 -5.645 1.00 86.25 113 ASN A N 1
ATOM 885 C CA . ASN A 1 113 ? 18.799 -3.192 -5.341 1.00 86.25 113 ASN A CA 1
ATOM 886 C C . ASN A 1 113 ? 19.093 -4.504 -6.080 1.00 86.25 113 ASN A C 1
ATOM 888 O O . ASN A 1 113 ? 20.261 -4.874 -6.181 1.00 86.25 113 ASN A O 1
ATOM 892 N N . VAL A 1 114 ? 18.075 -5.209 -6.587 1.00 77.62 114 VAL A N 1
ATOM 893 C CA . VAL A 1 114 ? 18.253 -6.507 -7.256 1.00 77.62 114 VAL A CA 1
ATOM 894 C C . VAL A 1 114 ? 17.662 -6.452 -8.668 1.00 77.62 114 VAL A C 1
ATOM 896 O O . VAL A 1 114 ? 16.454 -6.587 -8.848 1.00 77.62 114 VAL A O 1
ATOM 899 N N . PRO A 1 115 ? 18.492 -6.221 -9.698 1.00 69.75 115 PRO A N 1
ATOM 900 C CA . PRO A 1 115 ? 18.041 -6.287 -11.077 1.00 69.75 115 PRO A CA 1
ATOM 901 C C . PRO A 1 115 ? 17.933 -7.748 -11.537 1.00 69.75 115 PRO A C 1
ATOM 903 O O . PRO A 1 115 ? 18.949 -8.427 -11.666 1.00 69.75 115 PRO A O 1
ATOM 906 N N . GLY A 1 116 ? 16.716 -8.203 -11.847 1.00 68.38 116 GLY A N 1
ATOM 907 C CA . GLY A 1 116 ? 16.460 -9.436 -12.607 1.00 68.38 116 GLY A CA 1
ATOM 908 C C . GLY A 1 116 ? 15.725 -10.553 -11.863 1.00 68.38 116 GLY A C 1
ATOM 909 O O . GLY A 1 116 ? 15.052 -11.325 -12.534 1.00 68.38 116 GLY A O 1
ATOM 910 N N . GLU A 1 117 ? 15.807 -10.602 -10.531 1.00 71.88 117 GLU A N 1
ATOM 911 C CA . GLU A 1 117 ? 15.051 -11.528 -9.672 1.00 71.88 117 GLU A CA 1
ATOM 912 C C . GLU A 1 117 ? 14.623 -10.814 -8.385 1.00 71.88 117 GLU A C 1
ATOM 914 O O . GLU A 1 117 ? 15.388 -10.036 -7.811 1.00 71.88 117 GLU A O 1
ATOM 919 N N . GLY A 1 118 ? 13.405 -11.071 -7.907 1.00 80.38 118 GLY A N 1
ATOM 920 C CA . GLY A 1 118 ? 12.899 -10.439 -6.685 1.00 80.38 118 GLY A CA 1
ATOM 921 C C . GLY A 1 118 ? 12.750 -8.920 -6.816 1.00 80.38 118 GLY A C 1
ATOM 922 O O . GLY A 1 118 ? 13.013 -8.178 -5.865 1.00 80.38 118 GLY A O 1
ATOM 923 N N . ALA A 1 119 ? 12.333 -8.460 -7.997 1.00 91.50 119 ALA A N 1
ATOM 924 C CA . ALA A 1 119 ? 12.170 -7.055 -8.348 1.00 91.50 119 ALA A CA 1
ATOM 925 C C . ALA A 1 119 ? 11.102 -6.341 -7.510 1.00 91.50 119 ALA A C 1
ATOM 927 O O . ALA A 1 119 ? 11.060 -5.114 -7.514 1.00 91.50 119 ALA A O 1
ATOM 928 N N . PHE A 1 120 ? 10.257 -7.071 -6.780 1.00 95.81 120 PHE A N 1
ATOM 929 C CA . PHE A 1 120 ? 9.252 -6.498 -5.895 1.00 95.81 120 PHE A CA 1
ATOM 930 C C . PHE A 1 120 ? 9.334 -7.116 -4.504 1.00 95.81 120 PHE A C 1
ATOM 932 O O . PHE A 1 120 ? 9.329 -8.333 -4.368 1.00 95.81 120 PHE A O 1
ATOM 939 N N . PHE A 1 121 ? 9.375 -6.280 -3.471 1.00 95.44 121 PHE A N 1
ATOM 940 C CA . PHE A 1 121 ? 9.200 -6.659 -2.077 1.00 95.44 121 PHE A CA 1
ATOM 941 C C . PHE A 1 121 ? 7.721 -6.653 -1.694 1.00 95.44 121 PHE A C 1
ATOM 943 O O . PHE A 1 121 ? 6.971 -5.753 -2.083 1.00 95.44 121 PHE A O 1
ATOM 950 N N . LEU A 1 122 ? 7.318 -7.621 -0.871 1.00 96.31 122 LEU A N 1
ATOM 951 C CA . LEU A 1 122 ? 6.028 -7.588 -0.194 1.00 96.31 122 LEU A CA 1
ATOM 952 C C . LEU A 1 122 ? 6.231 -6.974 1.186 1.00 96.31 122 LEU A C 1
ATOM 954 O O . LEU A 1 122 ? 6.725 -7.626 2.112 1.00 96.31 122 LEU A O 1
ATOM 958 N N . CYS A 1 123 ? 5.843 -5.712 1.305 1.00 95.69 123 CYS A N 1
ATOM 959 C CA . CYS A 1 123 ? 5.986 -4.951 2.534 1.00 95.69 123 CYS A CA 1
ATOM 960 C C . CYS A 1 123 ? 4.636 -4.810 3.239 1.00 95.69 123 CYS A C 1
ATOM 962 O O . CYS A 1 123 ? 3.579 -4.763 2.603 1.00 95.69 123 CYS A O 1
ATOM 964 N N . ALA A 1 124 ? 4.668 -4.716 4.564 1.00 94.00 124 ALA A N 1
ATOM 965 C CA . ALA A 1 124 ? 3.513 -4.391 5.380 1.00 94.00 124 ALA A CA 1
ATOM 966 C C . ALA A 1 124 ? 3.822 -3.265 6.361 1.00 94.00 124 ALA A C 1
ATOM 968 O O . ALA A 1 124 ? 4.916 -3.193 6.921 1.00 94.00 124 ALA A O 1
ATOM 969 N N . PHE A 1 125 ? 2.822 -2.421 6.599 1.00 91.62 125 PHE A N 1
ATOM 970 C CA . PHE A 1 125 ? 2.904 -1.309 7.537 1.00 91.62 125 PHE A CA 1
ATOM 971 C C . PHE A 1 125 ? 1.758 -1.405 8.539 1.00 91.62 125 PHE A C 1
ATOM 973 O O . PHE A 1 125 ? 0.587 -1.366 8.154 1.00 91.62 125 PHE A O 1
ATOM 980 N N . ASP A 1 126 ? 2.097 -1.526 9.821 1.00 87.94 126 ASP A N 1
ATOM 981 C CA . ASP A 1 126 ? 1.139 -1.570 10.929 1.00 87.94 126 ASP A CA 1
ATOM 982 C C . ASP A 1 126 ? 1.633 -0.679 12.066 1.00 87.94 126 ASP A C 1
ATOM 984 O O . ASP A 1 126 ? 2.735 -0.888 12.570 1.00 87.94 126 ASP A O 1
ATOM 988 N N . GLN A 1 127 ? 0.832 0.311 12.467 1.00 82.56 127 GLN A N 1
ATOM 989 C CA . GLN A 1 127 ? 1.090 1.144 13.654 1.00 82.56 127 GLN A CA 1
ATOM 990 C C . GLN A 1 127 ? 2.528 1.690 13.752 1.00 82.56 127 GLN A C 1
ATOM 992 O O . GLN A 1 127 ? 3.150 1.666 14.811 1.00 82.56 127 GLN A O 1
ATOM 997 N N . GLY A 1 128 ? 3.077 2.179 12.638 1.00 78.38 128 GLY A N 1
ATOM 998 C CA . GLY A 1 128 ? 4.436 2.731 12.613 1.00 78.38 128 GLY A CA 1
ATOM 999 C C . GLY A 1 128 ? 5.553 1.684 12.551 1.00 78.38 128 GLY A C 1
ATOM 1000 O O . GLY A 1 128 ? 6.721 2.056 12.622 1.00 78.38 128 GLY A O 1
ATOM 1001 N N . THR A 1 129 ? 5.221 0.403 12.365 1.00 83.25 129 THR A N 1
ATOM 1002 C CA . THR A 1 129 ? 6.186 -0.675 12.113 1.00 83.25 129 THR A CA 1
ATOM 1003 C C . THR A 1 129 ? 6.151 -1.108 10.651 1.00 83.25 129 THR A C 1
ATOM 1005 O O . THR A 1 129 ? 5.075 -1.290 10.078 1.00 83.25 129 THR A O 1
ATOM 1008 N N . HIS A 1 130 ? 7.337 -1.298 10.069 1.00 88.50 130 HIS A N 1
ATOM 1009 C CA . HIS A 1 130 ? 7.541 -1.785 8.709 1.00 88.50 130 HIS A CA 1
ATOM 1010 C C . HIS A 1 130 ? 8.045 -3.231 8.738 1.00 88.50 130 HIS A C 1
ATOM 1012 O O . HIS A 1 130 ? 9.004 -3.546 9.444 1.00 88.50 130 HIS A O 1
ATOM 1018 N N . TYR A 1 131 ? 7.413 -4.096 7.953 1.00 90.00 131 TYR A N 1
ATOM 1019 C CA . TYR A 1 131 ? 7.781 -5.498 7.788 1.00 90.00 131 TYR A CA 1
ATOM 1020 C C . TYR A 1 131 ? 8.033 -5.780 6.310 1.00 90.00 131 TYR A C 1
ATOM 1022 O O . TYR A 1 131 ? 7.224 -5.389 5.477 1.00 90.00 131 TYR A O 1
ATOM 1030 N N . ASN A 1 132 ? 9.107 -6.497 5.990 1.00 92.19 132 ASN A N 1
ATOM 1031 C CA . ASN A 1 132 ? 9.399 -6.980 4.642 1.00 92.19 132 ASN A CA 1
ATOM 1032 C C . ASN A 1 132 ? 9.395 -8.516 4.669 1.00 92.19 132 ASN A C 1
ATOM 1034 O O . ASN A 1 132 ? 10.074 -9.119 5.504 1.00 92.19 132 ASN A O 1
ATOM 1038 N N . TRP A 1 133 ? 8.599 -9.143 3.802 1.00 90.06 133 TRP A N 1
ATOM 1039 C CA . TRP A 1 133 ? 8.411 -10.600 3.764 1.00 90.06 133 TRP A CA 1
ATOM 1040 C C . TRP A 1 133 ? 9.207 -11.315 2.667 1.00 90.06 133 TRP A C 1
ATOM 1042 O O . TRP A 1 133 ? 8.945 -12.480 2.383 1.00 90.06 133 TRP A O 1
ATOM 1052 N N . GLY A 1 134 ? 10.198 -10.648 2.083 1.00 92.81 134 GLY A N 1
ATOM 1053 C CA . GLY A 1 134 ? 11.017 -11.163 0.990 1.00 92.81 134 GLY A CA 1
ATOM 1054 C C . GLY A 1 134 ? 10.795 -10.363 -0.285 1.00 92.81 134 GLY A C 1
ATOM 1055 O O . GLY A 1 134 ? 10.158 -9.309 -0.245 1.00 92.81 134 GLY A O 1
ATOM 1056 N N . GLY A 1 135 ? 11.324 -10.864 -1.404 1.00 93.69 135 GLY A N 1
ATOM 1057 C CA . GLY A 1 135 ? 11.142 -10.282 -2.732 1.00 93.69 135 GLY A CA 1
ATOM 1058 C C . GLY A 1 135 ? 10.889 -11.349 -3.794 1.00 93.69 135 GLY A C 1
ATOM 1059 O O . GLY A 1 135 ? 11.613 -12.338 -3.852 1.00 93.69 135 GLY A O 1
ATOM 1060 N N . GLU A 1 136 ? 9.879 -11.140 -4.637 1.00 95.88 136 GLU A N 1
ATOM 1061 C CA . GLU A 1 136 ? 9.508 -12.023 -5.746 1.00 95.88 136 GLU A CA 1
ATOM 1062 C C . GLU A 1 136 ? 9.014 -11.195 -6.941 1.00 95.88 136 GLU A C 1
ATOM 1064 O O . GLU A 1 136 ? 8.258 -10.238 -6.775 1.00 95.88 136 GLU A O 1
ATOM 1069 N N . ASP A 1 137 ? 9.383 -11.576 -8.168 1.00 95.75 137 ASP A N 1
ATOM 1070 C CA . ASP A 1 137 ? 9.000 -10.812 -9.370 1.00 95.75 137 ASP A CA 1
ATOM 1071 C C . ASP A 1 137 ? 7.490 -10.801 -9.607 1.00 95.75 137 ASP A C 1
ATOM 1073 O O . ASP A 1 137 ? 6.925 -9.777 -9.999 1.00 95.75 137 ASP A O 1
ATOM 1077 N N . ARG A 1 138 ? 6.814 -11.920 -9.312 1.00 96.50 138 ARG A N 1
ATOM 1078 C CA . ARG A 1 138 ? 5.365 -12.049 -9.510 1.00 96.50 138 ARG A CA 1
ATOM 1079 C C . ARG A 1 138 ? 4.562 -11.057 -8.675 1.00 96.50 138 ARG A C 1
ATOM 1081 O O . ARG A 1 138 ? 3.437 -10.750 -9.037 1.00 96.50 138 ARG A O 1
ATOM 1088 N N . TRP A 1 139 ? 5.105 -10.496 -7.594 1.00 97.00 139 TRP A N 1
ATOM 1089 C CA . TRP A 1 139 ? 4.393 -9.453 -6.847 1.00 97.00 139 TRP A CA 1
ATOM 1090 C C . TRP A 1 139 ? 4.297 -8.124 -7.612 1.00 97.00 139 TRP A C 1
ATOM 1092 O O . TRP A 1 139 ? 3.515 -7.254 -7.229 1.00 97.00 139 TRP A O 1
ATOM 1102 N N . GLY A 1 140 ? 5.018 -7.970 -8.727 1.00 95.94 140 GLY A N 1
ATOM 1103 C CA . GLY A 1 140 ? 4.783 -6.918 -9.721 1.00 95.94 140 GLY A CA 1
ATOM 1104 C C . GLY A 1 140 ? 3.525 -7.134 -10.573 1.00 95.94 140 GLY A C 1
ATOM 1105 O O . GLY A 1 140 ? 3.089 -6.228 -11.291 1.00 95.94 140 GLY A O 1
ATOM 1106 N N . GLU A 1 141 ? 2.886 -8.300 -10.469 1.00 97.50 141 GLU A N 1
ATOM 1107 C CA . GLU A 1 141 ? 1.640 -8.644 -11.148 1.00 97.50 141 GLU A CA 1
ATOM 1108 C C . GLU A 1 141 ? 0.444 -8.498 -10.199 1.00 97.50 141 GLU A C 1
ATOM 1110 O O . GLU A 1 141 ? 0.476 -8.948 -9.052 1.00 97.50 141 GLU A O 1
ATOM 1115 N N . LEU A 1 142 ? -0.636 -7.872 -10.684 1.00 97.88 142 LEU A N 1
ATOM 1116 C CA . LEU A 1 142 ? -1.798 -7.526 -9.859 1.00 97.88 142 LEU A CA 1
ATOM 1117 C C . LEU A 1 142 ? -2.402 -8.747 -9.154 1.00 97.88 142 LEU A C 1
ATOM 1119 O O . LEU A 1 142 ? -2.646 -8.688 -7.953 1.00 97.88 142 LEU A O 1
ATOM 1123 N N . GLU A 1 143 ? -2.648 -9.834 -9.887 1.00 98.12 143 GLU A N 1
ATOM 1124 C CA . GLU A 1 143 ? -3.333 -11.009 -9.336 1.00 98.12 143 GLU A CA 1
ATOM 1125 C C . GLU A 1 143 ? -2.482 -11.739 -8.295 1.00 98.12 143 GLU A C 1
ATOM 1127 O O . GLU A 1 143 ? -2.987 -12.088 -7.230 1.00 98.12 143 GLU A O 1
ATOM 1132 N N . ALA A 1 144 ? -1.180 -11.894 -8.546 1.00 97.94 144 ALA A N 1
ATOM 1133 C CA . ALA A 1 144 ? -0.269 -12.534 -7.603 1.00 97.94 144 ALA A CA 1
ATOM 1134 C C . ALA A 1 144 ? -0.066 -11.685 -6.337 1.00 97.94 144 ALA A C 1
ATOM 1136 O O . ALA A 1 144 ? -0.103 -12.223 -5.230 1.00 97.94 144 ALA A O 1
ATOM 1137 N N . PHE A 1 145 ? 0.077 -10.358 -6.466 1.00 98.25 145 PHE A N 1
ATOM 1138 C CA . PHE A 1 145 ? 0.070 -9.468 -5.301 1.00 98.25 145 PHE A CA 1
ATOM 1139 C C . PHE A 1 145 ? -1.252 -9.558 -4.534 1.00 98.25 145 PHE A C 1
ATOM 1141 O O . PHE A 1 145 ? -1.243 -9.662 -3.311 1.00 98.25 145 PHE A O 1
ATOM 1148 N N . ARG A 1 146 ? -2.391 -9.523 -5.234 1.00 98.38 146 ARG A N 1
ATOM 1149 C CA . ARG A 1 146 ? -3.727 -9.574 -4.630 1.00 98.38 146 ARG A CA 1
ATOM 1150 C C . ARG A 1 146 ? -3.941 -10.859 -3.837 1.00 98.38 146 ARG A C 1
ATOM 1152 O O . ARG A 1 146 ? -4.400 -10.785 -2.699 1.00 98.38 146 ARG A O 1
ATOM 1159 N N . GLU A 1 147 ? -3.631 -12.014 -4.418 1.00 98.25 147 GLU A N 1
ATOM 1160 C CA . GLU A 1 147 ? -3.758 -13.318 -3.760 1.00 98.25 147 GLU A CA 1
ATOM 1161 C C . GLU A 1 147 ? -2.926 -13.369 -2.474 1.00 98.25 147 GLU A C 1
ATOM 1163 O O . GLU A 1 147 ? -3.454 -13.660 -1.395 1.00 98.25 147 GLU A O 1
ATOM 1168 N N . GLU A 1 148 ? -1.648 -13.005 -2.578 1.00 97.88 148 GLU A N 1
ATOM 1169 C CA . GLU A 1 148 ? -0.725 -13.015 -1.450 1.00 97.88 148 GLU A CA 1
ATOM 1170 C C . GLU A 1 148 ? -1.160 -12.010 -0.372 1.00 97.88 148 GLU A C 1
ATOM 1172 O O . GLU A 1 148 ? -1.279 -12.359 0.803 1.00 97.88 148 GLU A O 1
ATOM 1177 N N . ALA A 1 149 ? -1.505 -10.780 -0.757 1.00 97.50 149 ALA A N 1
ATOM 1178 C CA . ALA A 1 149 ? -1.964 -9.755 0.170 1.00 97.50 149 ALA A CA 1
ATOM 1179 C C . ALA A 1 149 ? -3.242 -10.176 0.906 1.00 97.50 149 ALA A C 1
ATOM 1181 O O . ALA A 1 149 ? -3.322 -10.036 2.128 1.00 97.50 149 ALA A O 1
ATOM 1182 N N . LEU A 1 150 ? -4.221 -10.752 0.204 1.00 97.56 150 LEU A N 1
ATOM 1183 C CA . LEU A 1 150 ? -5.448 -11.250 0.825 1.00 97.56 150 LEU A CA 1
ATOM 1184 C C . LEU A 1 150 ? -5.178 -12.408 1.787 1.00 97.56 150 LEU A C 1
ATOM 1186 O O . LEU A 1 150 ? -5.779 -12.446 2.862 1.00 97.56 150 LEU A O 1
ATOM 1190 N N . SER A 1 151 ? -4.270 -13.320 1.433 1.00 96.56 151 SER A N 1
ATOM 1191 C CA . SER A 1 151 ? -3.826 -14.399 2.319 1.00 96.56 151 SER A CA 1
ATOM 1192 C C . SER A 1 151 ? -3.274 -13.837 3.638 1.00 96.56 151 SER A C 1
ATOM 1194 O O . SER A 1 151 ? -3.743 -14.199 4.723 1.00 96.56 151 SER A O 1
ATOM 1196 N N . ARG A 1 152 ? -2.364 -12.853 3.560 1.00 94.81 152 ARG A N 1
ATOM 1197 C CA . ARG A 1 152 ? -1.754 -12.201 4.733 1.00 94.81 152 ARG A CA 1
ATOM 1198 C C . ARG A 1 152 ? -2.769 -11.442 5.582 1.00 94.81 152 ARG A C 1
ATOM 1200 O O . ARG A 1 152 ? -2.758 -11.569 6.808 1.00 94.81 152 ARG A O 1
ATOM 1207 N N . VAL A 1 153 ? -3.664 -10.678 4.953 1.00 95.31 153 VAL A N 1
ATOM 1208 C CA . VAL A 1 153 ? -4.709 -9.927 5.664 1.00 95.31 153 VAL A CA 1
ATOM 1209 C C . VAL A 1 153 ? -5.652 -10.868 6.394 1.00 95.31 153 VAL A C 1
ATOM 1211 O O . VAL A 1 153 ? -5.877 -10.685 7.586 1.00 95.31 153 VAL A O 1
ATOM 1214 N N . ARG A 1 154 ? -6.178 -11.894 5.717 1.00 94.81 154 ARG A N 1
ATOM 1215 C CA . ARG A 1 154 ? -7.126 -12.841 6.322 1.00 94.81 154 ARG A CA 1
ATOM 1216 C C . ARG A 1 154 ? -6.514 -13.573 7.505 1.00 94.81 154 ARG A C 1
ATOM 1218 O O . ARG A 1 154 ? -7.169 -13.694 8.537 1.00 94.81 154 ARG A O 1
ATOM 1225 N N . TYR A 1 155 ? -5.254 -13.990 7.389 1.00 91.69 155 TYR A N 1
ATOM 1226 C CA . TYR A 1 155 ? -4.523 -14.562 8.515 1.00 91.69 155 TYR A CA 1
ATOM 1227 C C . TYR A 1 155 ? -4.455 -13.580 9.696 1.00 91.69 155 TYR A C 1
ATOM 1229 O O . TYR A 1 155 ? -4.770 -13.948 10.825 1.00 91.69 155 TYR A O 1
ATOM 1237 N N . ARG A 1 156 ? -4.105 -12.312 9.443 1.00 89.75 156 ARG A N 1
ATOM 1238 C CA . ARG A 1 156 ? -3.976 -11.279 10.486 1.00 89.75 156 ARG A CA 1
ATOM 1239 C C . ARG A 1 156 ? -5.319 -10.930 11.143 1.00 89.75 156 ARG A C 1
ATOM 1241 O O . ARG A 1 156 ? -5.364 -10.721 12.354 1.00 89.75 156 ARG A O 1
ATOM 1248 N N . ILE A 1 157 ? -6.414 -10.933 10.375 1.00 91.62 157 ILE A N 1
ATOM 1249 C CA . ILE A 1 157 ? -7.782 -10.796 10.904 1.00 91.62 157 ILE A CA 1
ATOM 1250 C C . ILE A 1 157 ? -8.115 -11.991 11.802 1.00 91.62 157 ILE A C 1
ATOM 1252 O O . ILE A 1 157 ? -8.542 -11.796 12.938 1.00 91.62 157 ILE A O 1
ATOM 1256 N N . ALA A 1 158 ? -7.887 -13.220 11.328 1.00 90.31 158 ALA A N 1
ATOM 1257 C CA . ALA A 1 158 ? -8.177 -14.438 12.084 1.00 90.31 158 ALA A CA 1
ATOM 1258 C C . ALA A 1 158 ? -7.363 -14.532 13.388 1.00 90.31 158 ALA A C 1
ATOM 1260 O O . ALA A 1 158 ? -7.875 -14.997 14.405 1.00 90.31 158 ALA A O 1
ATOM 1261 N N . ALA A 1 159 ? -6.125 -14.034 13.379 1.00 87.62 159 ALA A N 1
ATOM 1262 C CA . ALA A 1 159 ? -5.269 -13.936 14.558 1.00 87.62 159 ALA A CA 1
ATOM 1263 C C . ALA A 1 159 ? -5.698 -12.830 15.546 1.00 87.62 159 ALA A C 1
ATOM 1265 O O . ALA A 1 159 ? -5.171 -12.763 16.655 1.00 87.62 159 ALA A O 1
ATOM 1266 N N . GLY A 1 160 ? -6.642 -11.957 15.175 1.00 86.38 160 GLY A N 1
ATOM 1267 C CA . GLY A 1 160 ? -7.113 -10.855 16.018 1.00 86.38 160 GLY A CA 1
ATOM 1268 C C . GLY A 1 160 ? -6.111 -9.706 16.174 1.00 86.38 160 GLY A C 1
ATOM 1269 O O . GLY A 1 160 ? -6.289 -8.854 17.044 1.00 86.38 160 GLY A O 1
ATOM 1270 N N . SER A 1 161 ? -5.069 -9.643 15.339 1.00 79.62 161 SER A N 1
ATOM 1271 C CA . SER A 1 161 ? -3.954 -8.701 15.516 1.00 79.62 161 SER A CA 1
ATOM 1272 C C . SER A 1 161 ? -4.343 -7.228 15.314 1.00 79.62 161 SER A C 1
ATOM 1274 O O . SER A 1 161 ? -3.615 -6.341 15.750 1.00 79.62 161 SER A O 1
ATOM 1276 N N . PHE A 1 162 ? -5.499 -6.937 14.706 1.00 72.06 162 PHE A N 1
ATOM 1277 C CA . PHE A 1 162 ? -5.984 -5.564 14.498 1.00 72.06 162 PHE A CA 1
ATOM 1278 C C . PHE A 1 162 ? -6.696 -4.949 15.716 1.00 72.06 162 PHE A C 1
ATOM 1280 O O . PHE A 1 162 ? -6.851 -3.730 15.781 1.00 72.06 162 PHE A O 1
ATOM 1287 N N . ALA A 1 163 ? -7.109 -5.756 16.701 1.00 60.94 163 ALA A N 1
ATOM 1288 C CA . ALA A 1 163 ? -7.975 -5.313 17.800 1.00 60.94 163 ALA A CA 1
ATOM 1289 C C . ALA A 1 163 ? -7.253 -4.539 18.925 1.00 60.94 163 ALA A C 1
ATOM 1291 O O . ALA A 1 163 ? -7.894 -4.048 19.849 1.00 60.94 163 ALA A O 1
ATOM 1292 N N . ARG A 1 164 ? -5.921 -4.400 18.881 1.00 55.97 164 ARG A N 1
ATOM 1293 C CA . ARG A 1 164 ? -5.115 -3.939 20.033 1.00 55.97 164 ARG A CA 1
ATOM 1294 C C . ARG A 1 164 ? -5.122 -2.438 20.324 1.00 55.97 164 ARG A C 1
ATOM 1296 O O . ARG A 1 164 ? -4.400 -1.980 21.200 1.00 55.97 164 ARG A O 1
ATOM 1303 N N . THR A 1 165 ? -5.933 -1.647 19.635 1.00 49.47 165 THR A N 1
ATOM 1304 C CA . THR A 1 165 ? -5.854 -0.181 19.733 1.00 49.47 165 THR A CA 1
ATOM 1305 C C . THR A 1 165 ? -7.156 0.424 20.217 1.00 49.47 165 THR A C 1
ATOM 1307 O O . THR A 1 165 ? -7.925 0.962 19.433 1.00 49.47 165 THR A O 1
ATOM 1310 N N . GLY A 1 166 ? -7.389 0.320 21.529 1.00 43.31 166 GLY A N 1
ATOM 1311 C CA . GLY A 1 166 ? -8.288 1.178 22.319 1.00 43.31 166 GLY A CA 1
ATOM 1312 C C . GLY A 1 166 ? -9.793 1.119 22.029 1.00 43.31 166 GLY A C 1
ATOM 1313 O O . GLY A 1 166 ? -10.579 1.490 22.893 1.00 43.31 166 GLY A O 1
ATOM 1314 N N . ALA A 1 167 ? -10.218 0.638 20.863 1.00 42.94 167 ALA A N 1
ATOM 1315 C CA . ALA A 1 167 ? -11.608 0.374 20.548 1.00 42.94 167 ALA A CA 1
ATOM 1316 C C . ALA A 1 167 ? -11.932 -1.050 20.999 1.00 42.94 167 ALA A C 1
ATOM 1318 O O . ALA A 1 167 ? -11.389 -2.018 20.467 1.00 42.94 167 ALA A O 1
ATOM 1319 N N . THR A 1 168 ? -12.805 -1.179 21.993 1.00 38.62 168 THR A N 1
ATOM 1320 C CA . THR A 1 168 ? -13.325 -2.462 22.468 1.00 38.62 168 THR A CA 1
ATOM 1321 C C . THR A 1 168 ? -14.159 -3.104 21.358 1.00 38.62 168 THR A C 1
ATOM 1323 O O . THR A 1 168 ? -15.379 -2.978 21.326 1.00 38.62 168 THR A O 1
ATOM 1326 N N . VAL A 1 169 ? -13.511 -3.773 20.405 1.00 44.09 169 VAL A N 1
ATOM 1327 C CA . VAL A 1 169 ? -14.202 -4.663 19.474 1.00 44.09 169 VAL A CA 1
ATOM 1328 C C . VAL A 1 169 ? -14.587 -5.891 20.286 1.00 44.09 169 VAL A C 1
ATOM 1330 O O . VAL A 1 169 ? -13.724 -6.638 20.752 1.00 44.09 169 VAL A O 1
ATOM 1333 N N . THR A 1 170 ? -15.884 -6.076 20.514 1.00 42.91 170 THR A N 1
ATOM 1334 C CA . THR A 1 170 ? -16.411 -7.280 21.151 1.00 42.91 170 THR A CA 1
ATOM 1335 C C . THR A 1 170 ? -16.005 -8.487 20.313 1.00 42.91 170 THR A C 1
ATOM 1337 O O . THR A 1 170 ? -16.430 -8.658 19.171 1.00 42.91 170 THR A O 1
ATOM 1340 N N . ARG A 1 171 ? -15.120 -9.316 20.872 1.00 42.97 171 ARG A N 1
ATOM 1341 C CA . ARG A 1 171 ? -14.700 -10.577 20.261 1.00 42.97 171 ARG A CA 1
ATOM 1342 C C . ARG A 1 171 ? -15.960 -11.435 20.059 1.00 42.97 171 ARG A C 1
ATOM 1344 O O . ARG A 1 171 ? -16.722 -11.562 21.018 1.00 42.97 171 ARG A O 1
ATOM 1351 N N . PRO A 1 172 ? -16.207 -12.020 18.873 1.00 45.66 172 PRO A N 1
ATOM 1352 C CA . PRO A 1 172 ? -17.289 -12.983 18.726 1.00 45.66 172 PRO A CA 1
ATOM 1353 C C . PRO A 1 172 ? -17.075 -14.117 19.736 1.00 45.66 172 PRO A C 1
ATOM 1355 O O . PRO A 1 172 ? -15.976 -14.675 19.839 1.00 45.66 172 PRO A O 1
ATOM 1358 N N . GLU A 1 173 ? -18.103 -14.395 20.535 1.00 34.31 173 GLU A N 1
ATOM 1359 C CA . GLU A 1 173 ? -18.063 -15.420 21.576 1.00 34.31 173 GLU A CA 1
ATOM 1360 C C . GLU A 1 173 ? -17.696 -16.780 20.956 1.00 34.31 173 GLU A C 1
ATOM 1362 O O . GLU A 1 173 ? -18.327 -17.223 19.998 1.00 34.31 173 GLU A O 1
ATOM 1367 N N . GLY A 1 174 ? -16.659 -17.442 21.487 1.00 42.81 174 GLY A N 1
ATOM 1368 C CA . GLY A 1 174 ? -16.328 -18.833 21.140 1.00 42.81 174 GLY A CA 1
ATOM 1369 C C . GLY A 1 174 ? -14.915 -19.117 20.614 1.00 42.81 174 GLY A C 1
ATOM 1370 O O . GLY A 1 174 ? -14.558 -20.286 20.493 1.00 42.81 174 GLY A O 1
ATOM 1371 N N . VAL A 1 175 ? -14.070 -18.113 20.349 1.00 41.34 175 VAL A N 1
ATOM 1372 C CA . VAL A 1 175 ? -12.682 -18.354 19.895 1.00 41.34 175 VAL A CA 1
ATOM 1373 C C . VAL A 1 175 ? -11.710 -18.340 21.078 1.00 41.34 175 VAL A C 1
ATOM 1375 O O . VAL A 1 175 ? -11.120 -17.313 21.415 1.00 41.34 175 VAL A O 1
ATOM 1378 N N . VAL A 1 176 ? -11.540 -19.499 21.719 1.00 36.06 176 VAL A N 1
ATOM 1379 C CA . VAL A 1 176 ? -10.516 -19.730 22.752 1.00 36.06 176 VAL A CA 1
ATOM 1380 C C . VAL A 1 176 ? -9.244 -20.237 22.071 1.00 36.06 176 VAL A C 1
ATOM 1382 O O . VAL A 1 176 ? -9.065 -21.433 21.866 1.00 36.06 176 VAL A O 1
ATOM 1385 N N . GLY A 1 177 ? -8.366 -19.314 21.685 1.00 40.12 177 GLY A N 1
ATOM 1386 C CA . GLY A 1 177 ? -7.019 -19.613 21.195 1.00 40.12 177 GLY A CA 1
ATOM 1387 C C . GLY A 1 177 ? -5.976 -18.945 22.086 1.00 40.12 177 GLY A C 1
ATOM 1388 O O . GLY A 1 177 ? -6.166 -17.794 22.479 1.00 40.12 177 GLY A O 1
ATOM 1389 N N . LYS A 1 178 ? -4.896 -19.666 22.415 1.00 36.66 178 LYS A N 1
ATOM 1390 C CA . LYS A 1 178 ? -3.693 -19.081 23.029 1.00 36.66 178 LYS A CA 1
ATOM 1391 C C . LYS A 1 178 ? -3.187 -17.938 22.145 1.00 36.66 178 LYS A C 1
ATOM 1393 O O . LYS A 1 178 ? -3.121 -18.100 20.929 1.00 36.66 178 LYS A O 1
ATOM 1398 N N . GLU A 1 179 ? -2.843 -16.815 22.767 1.00 37.50 179 GLU A N 1
ATOM 1399 C CA . GLU A 1 179 ? -2.185 -15.690 22.101 1.00 37.50 179 GLU A CA 1
ATOM 1400 C C . GLU A 1 179 ? -0.885 -16.177 21.437 1.00 37.50 179 GLU A C 1
ATOM 1402 O O . GLU A 1 179 ? -0.082 -16.832 22.110 1.00 37.50 179 GLU A O 1
ATOM 1407 N N . PRO A 1 180 ? -0.676 -15.931 20.132 1.00 43.50 180 PRO A N 1
ATOM 1408 C CA . PRO A 1 180 ? 0.631 -16.122 19.531 1.00 43.50 180 PRO A CA 1
ATOM 1409 C C . PRO A 1 180 ? 1.578 -15.066 20.107 1.00 43.50 180 PRO A C 1
ATOM 1411 O O . PRO A 1 180 ? 1.244 -13.884 20.147 1.00 43.50 180 PRO A O 1
ATOM 1414 N N . ASP A 1 181 ? 2.733 -15.517 20.583 1.00 42.25 181 ASP A N 1
ATOM 1415 C CA . ASP A 1 181 ? 3.807 -14.663 21.083 1.00 42.25 181 ASP A CA 1
ATOM 1416 C C . ASP A 1 181 ? 4.197 -13.654 19.984 1.00 42.25 181 ASP A C 1
ATOM 1418 O O . ASP A 1 181 ? 4.536 -14.047 18.866 1.00 42.25 181 ASP A O 1
ATOM 1422 N N . ASP A 1 182 ? 4.110 -12.352 20.270 1.00 46.56 182 ASP A N 1
ATOM 1423 C CA . ASP A 1 182 ? 4.419 -11.274 19.309 1.00 46.56 182 ASP A CA 1
ATOM 1424 C C . ASP A 1 182 ? 5.915 -11.177 18.980 1.00 46.56 182 ASP A C 1
ATOM 1426 O O . ASP A 1 182 ? 6.332 -10.461 18.063 1.00 46.56 182 ASP A O 1
ATOM 1430 N N . ALA A 1 183 ? 6.743 -11.890 19.743 1.00 41.38 183 ALA A N 1
ATOM 1431 C CA . ALA A 1 183 ? 8.156 -12.036 19.479 1.00 41.38 183 ALA A CA 1
ATOM 1432 C C . ALA A 1 183 ? 8.344 -12.963 18.274 1.00 41.38 183 ALA A C 1
ATOM 1434 O O . ALA A 1 183 ? 8.310 -14.181 18.402 1.00 41.38 183 ALA A O 1
ATOM 1435 N N . LEU A 1 184 ? 8.602 -12.356 17.114 1.00 45.03 184 LEU A N 1
ATOM 1436 C CA . LEU A 1 184 ? 8.934 -13.031 15.860 1.00 45.03 184 LEU A CA 1
ATOM 1437 C C . LEU A 1 184 ? 7.755 -13.824 15.306 1.00 45.03 184 LEU A C 1
ATOM 1439 O O . LEU A 1 184 ? 7.564 -14.998 15.596 1.00 45.03 184 LEU A O 1
ATOM 1443 N N . TRP A 1 185 ? 7.021 -13.182 14.404 1.00 48.56 185 TRP A N 1
ATOM 1444 C CA . TRP A 1 185 ? 6.203 -13.881 13.428 1.00 48.56 185 TRP A CA 1
ATOM 1445 C C . TRP A 1 185 ? 7.051 -14.989 12.772 1.00 48.56 185 TRP A C 1
ATOM 1447 O O . TRP A 1 185 ? 7.938 -14.666 11.977 1.00 48.56 185 TRP A O 1
ATOM 1457 N N . PRO A 1 186 ? 6.858 -16.281 13.095 1.00 41.22 186 PRO A N 1
ATOM 1458 C CA . PRO A 1 186 ? 7.792 -17.315 12.701 1.00 41.22 186 PRO A CA 1
ATOM 1459 C C . PRO A 1 186 ? 7.361 -17.808 11.326 1.00 41.22 186 PRO A C 1
ATOM 1461 O O . PRO A 1 186 ? 6.924 -18.942 11.166 1.00 41.22 186 PRO A O 1
ATOM 1464 N N . PHE A 1 187 ? 7.445 -16.947 10.314 1.00 44.31 187 PHE A N 1
ATOM 1465 C CA . PHE A 1 187 ? 7.753 -17.502 9.010 1.00 44.31 187 PHE A CA 1
ATOM 1466 C C . PHE A 1 187 ? 9.262 -17.699 9.011 1.00 44.31 187 PHE A C 1
ATOM 1468 O O . PHE A 1 187 ? 9.979 -16.733 9.288 1.00 44.31 187 PHE A O 1
ATOM 1475 N N . PRO A 1 188 ? 9.765 -18.925 8.777 1.00 37.97 188 PRO A N 1
ATOM 1476 C CA . PRO A 1 188 ? 11.176 -19.073 8.484 1.00 37.97 188 PRO A CA 1
ATOM 1477 C C . PRO A 1 188 ? 11.471 -18.071 7.369 1.00 37.97 188 PRO A C 1
ATOM 1479 O O . PRO A 1 188 ? 10.803 -18.090 6.334 1.00 37.97 188 PRO A O 1
ATOM 1482 N N . GLN A 1 189 ? 12.413 -17.153 7.613 1.00 42.94 189 GLN A N 1
ATOM 1483 C CA . GLN A 1 189 ? 13.135 -16.510 6.520 1.00 42.94 189 GLN A CA 1
ATOM 1484 C C . GLN A 1 189 ? 13.448 -17.655 5.569 1.00 42.94 189 GLN A C 1
ATOM 1486 O O . GLN A 1 189 ? 14.070 -18.613 6.030 1.00 42.94 189 GLN A O 1
ATOM 1491 N N . VAL A 1 190 ? 12.902 -17.644 4.348 1.00 44.72 190 VAL A N 1
ATOM 1492 C CA . VAL A 1 190 ? 13.180 -18.711 3.385 1.00 44.72 190 VAL A CA 1
ATOM 1493 C C . VAL A 1 190 ? 14.701 -18.755 3.311 1.00 44.72 190 VAL A C 1
ATOM 1495 O O . VAL A 1 190 ? 15.293 -17.760 2.880 1.00 44.72 190 VAL A O 1
ATOM 1498 N N . PRO A 1 191 ? 15.360 -19.800 3.850 1.00 41.81 191 PRO A N 1
ATOM 1499 C CA . PRO A 1 191 ? 16.802 -19.854 3.760 1.00 41.81 191 PRO A CA 1
ATOM 1500 C C . PRO A 1 191 ? 17.120 -19.847 2.263 1.00 41.81 191 PRO A C 1
ATOM 1502 O O . PRO A 1 191 ? 16.348 -20.432 1.493 1.00 41.81 191 PRO A O 1
ATOM 1505 N N . PRO A 1 192 ? 18.187 -19.157 1.823 1.00 48.72 192 PRO A N 1
ATOM 1506 C CA . PRO A 1 192 ? 18.615 -19.257 0.436 1.00 48.72 192 PRO A CA 1
ATOM 1507 C C . PRO A 1 192 ? 18.652 -20.743 0.076 1.00 48.72 192 PRO A C 1
ATOM 1509 O O . PRO A 1 192 ? 19.210 -21.542 0.826 1.00 48.72 192 PRO A O 1
ATOM 1512 N N . SER A 1 193 ? 17.942 -21.120 -0.987 1.00 50.75 193 SER A N 1
ATOM 1513 C CA . SER A 1 193 ? 17.828 -22.515 -1.401 1.00 50.75 193 SER A CA 1
ATOM 1514 C C . SER A 1 193 ? 19.229 -23.098 -1.583 1.00 50.75 193 SER A C 1
ATOM 1516 O O . SER A 1 193 ? 19.917 -22.749 -2.538 1.00 50.75 193 SER A O 1
ATOM 1518 N N . ASP A 1 194 ? 19.634 -24.004 -0.691 1.00 54.41 194 ASP A N 1
ATOM 1519 C CA . ASP A 1 194 ? 20.828 -24.841 -0.868 1.00 54.41 194 ASP A CA 1
ATOM 1520 C C . ASP A 1 194 ? 20.625 -25.875 -1.996 1.00 54.41 194 ASP A C 1
ATOM 1522 O O . ASP A 1 194 ? 21.561 -26.580 -2.381 1.00 54.41 194 ASP A O 1
ATOM 1526 N N . GLU A 1 195 ? 19.405 -25.991 -2.540 1.00 50.91 195 GLU A N 1
ATOM 1527 C CA . GLU A 1 195 ? 19.135 -26.801 -3.723 1.00 50.91 195 GLU A CA 1
ATOM 1528 C C . GLU A 1 195 ? 19.740 -26.077 -4.942 1.00 50.91 195 GLU A C 1
ATOM 1530 O O . GLU A 1 195 ? 19.310 -24.961 -5.261 1.00 50.91 195 GLU A O 1
ATOM 1535 N N . PRO A 1 196 ? 20.751 -26.664 -5.618 1.00 61.38 196 PRO A N 1
ATOM 1536 C CA . PRO A 1 196 ? 21.297 -26.086 -6.836 1.00 61.38 196 PRO A CA 1
ATOM 1537 C C . PRO A 1 196 ? 20.160 -25.925 -7.850 1.00 61.38 196 PRO A C 1
ATOM 1539 O O . PRO A 1 196 ? 19.296 -26.807 -7.926 1.00 61.38 196 PRO A O 1
ATOM 1542 N N . PRO A 1 197 ? 20.142 -24.825 -8.625 1.00 63.75 197 PRO A N 1
ATOM 1543 C CA . PRO A 1 197 ? 19.076 -24.568 -9.579 1.00 63.75 197 PRO A CA 1
ATOM 1544 C C . PRO A 1 197 ? 18.894 -25.806 -10.450 1.00 63.75 197 PRO A C 1
ATOM 1546 O O . PRO A 1 197 ? 19.851 -26.306 -11.054 1.00 63.75 197 PRO A O 1
ATOM 1549 N N . ARG A 1 198 ? 17.669 -26.344 -10.462 1.00 68.88 198 ARG A N 1
ATOM 1550 C CA . ARG A 1 198 ? 17.340 -27.451 -11.357 1.00 68.88 198 ARG A CA 1
ATOM 1551 C C . ARG A 1 198 ? 17.696 -27.000 -12.770 1.00 68.88 198 ARG A C 1
ATOM 1553 O O . ARG A 1 198 ? 17.319 -25.886 -13.133 1.00 68.88 198 ARG A O 1
ATOM 1560 N N . PRO A 1 199 ? 18.422 -27.819 -13.548 1.00 66.44 199 PRO A N 1
ATOM 1561 C CA . PRO A 1 199 ? 18.764 -27.453 -14.909 1.00 66.44 199 PRO A CA 1
ATOM 1562 C C . PRO A 1 199 ? 17.469 -27.142 -15.652 1.00 66.44 199 PRO A C 1
ATOM 1564 O O . PRO A 1 199 ? 16.596 -28.008 -15.769 1.00 66.44 199 PRO A O 1
ATOM 1567 N N . GLU A 1 200 ? 17.334 -25.888 -16.085 1.00 66.50 200 GLU A N 1
ATOM 1568 C CA . GLU A 1 200 ? 16.204 -25.466 -16.896 1.00 66.50 200 GLU A CA 1
ATOM 1569 C C . GLU A 1 200 ? 16.118 -26.393 -18.116 1.00 66.50 200 GLU A C 1
ATOM 1571 O O . GLU A 1 200 ? 17.143 -26.682 -18.750 1.00 66.50 200 GLU A O 1
ATOM 1576 N N . PRO A 1 201 ? 14.921 -26.908 -18.444 1.00 71.50 201 PRO A N 1
ATOM 1577 C CA . PRO A 1 201 ? 14.740 -27.654 -19.675 1.00 71.50 201 PRO A CA 1
ATOM 1578 C C . PRO A 1 201 ? 15.192 -26.777 -20.844 1.00 71.50 201 PRO A C 1
ATOM 1580 O O . PRO A 1 201 ? 14.890 -25.584 -20.888 1.00 71.50 201 PRO A O 1
ATOM 1583 N N . ALA A 1 202 ? 15.942 -27.376 -21.774 1.00 70.62 202 ALA A N 1
ATOM 1584 C CA . ALA A 1 202 ? 16.456 -26.674 -22.941 1.00 70.62 202 ALA A CA 1
ATOM 1585 C C . ALA A 1 202 ? 15.312 -25.893 -23.615 1.00 70.62 202 ALA A C 1
ATOM 1587 O O . ALA A 1 202 ? 14.270 -26.495 -23.895 1.00 70.62 202 ALA A O 1
ATOM 1588 N N . PRO A 1 203 ? 15.474 -24.577 -23.846 1.00 66.44 203 PRO A N 1
ATOM 1589 C CA . PRO A 1 203 ? 14.391 -23.751 -24.347 1.00 66.44 203 PRO A CA 1
ATOM 1590 C C . PRO A 1 203 ? 13.928 -24.289 -25.699 1.00 66.44 203 PRO A C 1
ATOM 1592 O O . PRO A 1 203 ? 14.731 -24.454 -26.624 1.00 66.44 203 PRO A O 1
ATOM 1595 N N . GLU A 1 204 ? 12.627 -24.562 -25.813 1.00 71.06 204 GLU A N 1
ATOM 1596 C CA . GLU A 1 204 ? 12.008 -24.802 -27.111 1.00 71.06 204 GLU A CA 1
ATOM 1597 C C . GLU A 1 204 ? 12.329 -23.618 -28.039 1.00 71.06 204 GLU A C 1
ATOM 1599 O O . GLU A 1 204 ? 12.308 -22.461 -27.601 1.00 71.06 204 GLU A O 1
ATOM 1604 N N . PRO A 1 205 ? 12.656 -23.874 -29.319 1.00 67.88 205 PRO A N 1
ATOM 1605 C CA . PRO A 1 205 ? 12.994 -22.817 -30.256 1.00 67.88 205 PRO A CA 1
ATOM 1606 C C . PRO A 1 205 ? 11.811 -21.854 -30.385 1.00 67.88 205 PRO A C 1
ATOM 1608 O O . PRO A 1 205 ? 10.764 -22.191 -30.938 1.00 67.88 205 PRO A O 1
ATOM 1611 N N . ALA A 1 206 ? 11.997 -20.645 -29.853 1.00 60.31 206 ALA A N 1
ATOM 1612 C CA . ALA A 1 206 ? 10.970 -19.621 -29.834 1.00 60.31 206 ALA A CA 1
ATOM 1613 C C . ALA A 1 206 ? 10.485 -19.313 -31.266 1.00 60.31 206 ALA A C 1
ATOM 1615 O O . ALA A 1 206 ? 11.312 -19.128 -32.171 1.00 60.31 206 ALA A O 1
ATOM 1616 N N . PRO A 1 207 ? 9.164 -19.205 -31.497 1.00 64.81 207 PRO A N 1
ATOM 1617 C CA . PRO A 1 207 ? 8.646 -18.723 -32.767 1.00 64.81 207 PRO A CA 1
ATOM 1618 C C . PRO A 1 207 ? 9.194 -17.319 -33.039 1.00 64.81 207 PRO A C 1
ATOM 1620 O O . PRO A 1 207 ? 9.315 -16.495 -32.131 1.00 64.81 207 PRO A O 1
ATOM 1623 N N . ALA A 1 208 ? 9.549 -17.061 -34.302 1.00 61.34 208 ALA A N 1
ATOM 1624 C CA . ALA A 1 208 ? 10.195 -15.829 -34.743 1.00 61.34 208 ALA A CA 1
ATOM 1625 C C . ALA A 1 208 ? 9.497 -14.589 -34.161 1.00 61.34 208 ALA A C 1
ATOM 1627 O O . ALA A 1 208 ? 8.359 -14.269 -34.512 1.00 61.34 208 ALA A O 1
ATOM 1628 N N . ALA A 1 209 ? 10.196 -13.899 -33.256 1.00 52.56 209 ALA A N 1
ATOM 1629 C CA . ALA A 1 209 ? 9.656 -12.751 -32.551 1.00 52.56 209 ALA A CA 1
ATOM 1630 C C . ALA A 1 209 ? 9.222 -11.657 -33.547 1.00 52.56 209 ALA A C 1
ATOM 1632 O O . ALA A 1 209 ? 9.970 -11.331 -34.480 1.00 52.56 209 ALA A O 1
ATOM 1633 N N . PRO A 1 210 ? 8.044 -11.037 -33.357 1.00 58.16 210 PRO A N 1
ATOM 1634 C CA . PRO A 1 210 ? 7.634 -9.900 -34.164 1.00 58.16 210 PRO A CA 1
ATOM 1635 C C . PRO A 1 210 ? 8.663 -8.777 -34.008 1.00 58.16 210 PRO A C 1
ATOM 1637 O O . PRO A 1 210 ? 9.035 -8.394 -32.898 1.00 58.16 210 PRO A O 1
ATOM 1640 N N . ARG A 1 211 ? 9.141 -8.251 -35.143 1.00 57.59 211 ARG A N 1
ATOM 1641 C CA . ARG A 1 211 ? 10.111 -7.149 -35.204 1.00 57.59 211 ARG A CA 1
ATOM 1642 C C . ARG A 1 211 ? 9.608 -5.974 -34.357 1.00 57.59 211 ARG A C 1
ATOM 1644 O O . ARG A 1 211 ? 8.712 -5.241 -34.779 1.00 57.59 211 ARG A O 1
ATOM 1651 N N . LYS A 1 212 ? 10.195 -5.788 -33.168 1.00 51.41 212 LYS A N 1
ATOM 1652 C CA . LYS A 1 212 ? 9.926 -4.646 -32.284 1.00 51.41 212 LYS A CA 1
ATOM 1653 C C . LYS A 1 212 ? 10.177 -3.359 -33.075 1.00 51.41 212 LYS A C 1
ATOM 1655 O O . LYS A 1 212 ? 11.294 -3.105 -33.527 1.00 51.41 212 LYS A O 1
ATOM 1660 N N . ARG A 1 213 ? 9.132 -2.547 -33.267 1.00 55.31 213 ARG A N 1
ATOM 1661 C CA . ARG A 1 213 ? 9.275 -1.182 -33.788 1.00 55.31 213 ARG A CA 1
ATOM 1662 C C . ARG A 1 213 ? 10.155 -0.417 -32.799 1.00 55.31 213 ARG A C 1
ATOM 1664 O O . ARG A 1 213 ? 9.782 -0.250 -31.644 1.00 55.31 213 ARG A O 1
ATOM 1671 N N . GLY A 1 214 ? 11.346 -0.032 -33.251 1.00 55.25 214 GLY A N 1
ATOM 1672 C CA . GLY A 1 214 ? 12.372 0.580 -32.414 1.00 55.25 214 GLY A CA 1
ATOM 1673 C C . GLY A 1 214 ? 11.954 1.914 -31.770 1.00 55.25 214 GLY A C 1
ATOM 1674 O O . GLY A 1 214 ? 10.968 2.536 -32.178 1.00 55.25 214 GLY A O 1
ATOM 1675 N N . PRO A 1 215 ? 12.739 2.394 -30.788 1.00 52.88 215 PRO A N 1
ATOM 1676 C CA . PRO A 1 215 ? 12.422 3.498 -29.879 1.00 52.88 215 PRO A CA 1
ATOM 1677 C C . PRO A 1 215 ? 12.600 4.882 -30.533 1.00 52.88 215 PRO A C 1
ATOM 1679 O O . PRO A 1 215 ? 13.244 5.782 -29.997 1.00 52.88 215 PRO A O 1
ATOM 1682 N N . ALA A 1 216 ? 12.033 5.088 -31.722 1.00 56.34 216 ALA A N 1
ATOM 1683 C CA . ALA A 1 216 ? 12.161 6.352 -32.449 1.00 56.34 216 ALA A CA 1
ATOM 1684 C C . ALA A 1 216 ? 11.452 7.522 -31.734 1.00 56.34 216 ALA A C 1
A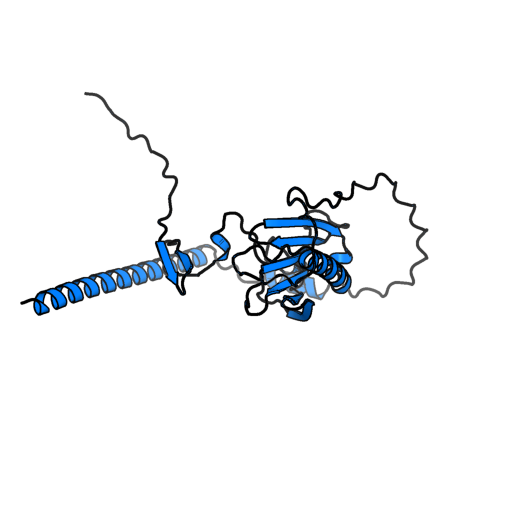TOM 1686 O O . ALA A 1 216 ? 11.850 8.676 -31.888 1.00 56.34 216 ALA A O 1
ATOM 1687 N N . ARG A 1 217 ? 10.429 7.243 -30.910 1.00 59.00 217 ARG A N 1
ATOM 1688 C CA . ARG A 1 217 ? 9.699 8.281 -30.160 1.00 59.00 217 ARG A CA 1
ATOM 1689 C C . ARG A 1 217 ? 10.417 8.759 -28.894 1.00 59.00 217 ARG A C 1
ATOM 1691 O O . ARG A 1 217 ? 10.308 9.942 -28.582 1.00 59.00 217 ARG A O 1
ATOM 1698 N N . SER A 1 218 ? 11.171 7.906 -28.194 1.00 62.12 218 SER A N 1
ATOM 1699 C CA . SER A 1 218 ? 11.867 8.316 -26.961 1.00 62.12 218 SER A CA 1
ATOM 1700 C C . SER A 1 218 ? 13.086 9.192 -27.256 1.00 62.12 218 SER A C 1
ATOM 1702 O O . SER A 1 218 ? 13.289 10.202 -26.586 1.00 62.12 218 SER A O 1
ATOM 1704 N N . ARG A 1 219 ? 13.832 8.898 -28.333 1.00 70.75 219 ARG A N 1
ATOM 1705 C CA . ARG A 1 219 ? 14.954 9.743 -28.781 1.00 70.75 219 ARG A CA 1
ATOM 1706 C C . ARG A 1 219 ? 14.521 11.157 -29.152 1.00 70.75 219 ARG A C 1
ATOM 1708 O O . ARG A 1 219 ? 15.209 12.106 -28.798 1.00 70.75 219 ARG A O 1
ATOM 1715 N N . ARG A 1 220 ? 13.371 11.313 -29.816 1.00 74.50 220 ARG A N 1
ATOM 1716 C CA . ARG A 1 220 ? 12.870 12.641 -30.195 1.00 74.50 220 ARG A CA 1
ATOM 1717 C C . ARG A 1 220 ? 12.514 13.494 -28.972 1.00 74.50 220 ARG A C 1
ATOM 1719 O O . ARG A 1 220 ? 12.894 14.657 -28.935 1.00 74.50 220 ARG A O 1
ATOM 1726 N N . ARG A 1 221 ? 11.870 12.909 -27.952 1.00 74.19 221 ARG A N 1
ATOM 1727 C CA . ARG A 1 221 ? 11.556 13.613 -26.692 1.00 74.19 221 ARG A CA 1
ATOM 1728 C C . ARG A 1 221 ? 12.810 13.998 -25.908 1.00 74.19 221 ARG A C 1
ATOM 1730 O O . ARG A 1 221 ? 12.866 15.089 -25.355 1.00 74.19 221 ARG A O 1
ATOM 1737 N N . LEU A 1 222 ? 13.826 13.134 -25.900 1.00 72.31 222 LEU A N 1
ATOM 1738 C CA . LEU A 1 222 ? 15.097 13.425 -25.237 1.00 72.31 222 LEU A CA 1
ATOM 1739 C C . LEU A 1 222 ? 15.860 14.567 -25.933 1.00 72.31 222 LEU A C 1
ATOM 1741 O O . LEU A 1 222 ? 16.428 15.426 -25.267 1.00 72.31 222 LEU A O 1
ATOM 1745 N N . GLU A 1 223 ? 15.844 14.610 -27.267 1.00 78.44 223 GLU A N 1
ATOM 1746 C CA . GLU A 1 223 ? 16.457 15.701 -28.038 1.00 78.44 223 GLU A CA 1
ATOM 1747 C C . GLU A 1 223 ? 15.667 17.018 -27.944 1.00 78.44 223 GLU A C 1
ATOM 1749 O O . GLU A 1 223 ? 16.270 18.088 -27.900 1.00 78.44 223 GLU A O 1
ATOM 1754 N N . GLU A 1 224 ? 14.335 16.969 -27.846 1.00 78.56 224 GLU A N 1
ATOM 1755 C CA . GLU A 1 224 ? 13.508 18.154 -27.570 1.00 78.56 224 GLU A CA 1
ATOM 1756 C C . GLU A 1 224 ? 13.764 18.706 -26.152 1.00 78.56 224 GLU A C 1
ATOM 1758 O O . GLU A 1 224 ? 13.911 19.917 -25.994 1.00 78.56 224 GLU A O 1
ATOM 1763 N N . ALA A 1 225 ? 13.944 17.846 -25.141 1.00 70.69 225 ALA A N 1
ATOM 1764 C CA . ALA A 1 225 ? 14.285 18.264 -23.775 1.00 70.69 225 ALA A CA 1
ATOM 1765 C C . ALA A 1 225 ? 15.668 18.939 -23.675 1.00 70.69 225 ALA A C 1
ATOM 1767 O O . ALA A 1 225 ? 15.838 19.894 -22.919 1.00 70.69 225 ALA A O 1
ATOM 1768 N N . LYS A 1 226 ? 16.649 18.512 -24.484 1.00 75.94 226 LYS A N 1
ATOM 1769 C CA . LYS A 1 226 ? 17.975 19.160 -24.562 1.00 75.94 226 LYS A CA 1
ATOM 1770 C C . LYS A 1 226 ? 17.937 20.565 -25.173 1.00 75.94 226 LYS A C 1
ATOM 1772 O O . LYS A 1 226 ? 18.879 21.330 -24.975 1.00 75.94 226 LYS A O 1
ATOM 1777 N N . ARG A 1 227 ? 16.882 20.901 -25.925 1.00 82.81 227 ARG A N 1
ATOM 1778 C CA . ARG A 1 227 ? 16.685 22.221 -26.551 1.00 82.81 227 ARG A CA 1
ATOM 1779 C C . ARG A 1 227 ? 15.908 23.199 -25.672 1.00 82.81 227 ARG A C 1
ATOM 1781 O O . ARG A 1 227 ? 15.757 24.352 -26.070 1.00 82.81 227 ARG A O 1
ATOM 1788 N N . ALA A 1 228 ? 15.421 22.769 -24.506 1.00 74.19 228 ALA A N 1
ATOM 1789 C CA . ALA A 1 228 ? 14.770 23.675 -23.573 1.00 74.19 228 ALA A CA 1
ATOM 1790 C C . ALA A 1 228 ? 15.757 24.786 -23.155 1.00 74.19 228 ALA A C 1
ATOM 1792 O O . ALA A 1 228 ? 16.916 24.489 -22.843 1.00 74.19 228 ALA A O 1
ATOM 1793 N N . PRO A 1 229 ? 15.340 26.065 -23.172 1.00 77.88 229 PRO A N 1
ATOM 1794 C CA . PRO A 1 229 ? 16.202 27.163 -22.766 1.00 77.88 229 PRO A CA 1
ATOM 1795 C C . PRO A 1 229 ? 16.645 26.937 -21.319 1.00 77.88 229 PRO A C 1
ATOM 1797 O O . PRO A 1 229 ? 15.818 26.780 -20.421 1.00 77.88 229 PRO A O 1
ATOM 1800 N N . LYS A 1 230 ? 17.963 26.890 -21.097 1.00 74.12 230 LYS A N 1
ATOM 1801 C CA . LYS A 1 230 ? 18.537 26.781 -19.755 1.00 74.12 230 LYS A CA 1
ATOM 1802 C C . LYS A 1 230 ? 18.144 28.032 -18.978 1.00 74.12 230 LYS A C 1
ATOM 1804 O O . LYS A 1 230 ? 18.700 29.101 -19.218 1.00 74.12 230 LYS A O 1
ATOM 1809 N N . VAL A 1 231 ? 17.180 27.900 -18.069 1.00 73.00 231 VAL A N 1
ATOM 1810 C CA . VAL A 1 231 ? 16.859 28.966 -17.122 1.00 73.00 231 VAL A CA 1
ATOM 1811 C C . VAL A 1 231 ? 18.101 29.164 -16.253 1.00 73.00 231 VAL A C 1
ATOM 1813 O O . VAL A 1 231 ? 18.573 28.197 -15.647 1.00 73.00 231 VAL A O 1
ATOM 1816 N N . PRO A 1 232 ? 18.687 30.368 -16.214 1.00 79.31 232 PRO A N 1
ATOM 1817 C CA . PRO A 1 232 ? 19.870 30.596 -15.410 1.00 79.31 232 PRO A CA 1
ATOM 1818 C C . PRO A 1 232 ? 19.567 30.309 -13.936 1.00 79.31 232 PRO A C 1
ATOM 1820 O O . PRO A 1 232 ? 18.622 30.860 -13.374 1.00 79.31 232 PRO A O 1
ATOM 1823 N N . HIS A 1 233 ? 20.393 29.483 -13.289 1.00 71.25 233 HIS A N 1
ATOM 1824 C CA . HIS A 1 233 ? 20.214 29.099 -11.882 1.00 71.25 233 HIS A CA 1
ATOM 1825 C C . HIS A 1 233 ? 20.112 30.306 -10.927 1.00 71.25 233 HIS A C 1
ATOM 1827 O O . HIS A 1 233 ? 19.422 30.232 -9.912 1.00 71.25 233 HIS A O 1
ATOM 1833 N N . HIS A 1 234 ? 20.721 31.444 -11.277 1.00 69.69 234 HIS A N 1
ATOM 1834 C CA . HIS A 1 234 ? 20.618 32.684 -10.504 1.00 69.69 234 HIS A CA 1
ATOM 1835 C C . HIS A 1 234 ? 19.218 33.326 -10.546 1.00 69.69 234 HIS A C 1
ATOM 1837 O O . HIS A 1 234 ? 18.816 33.955 -9.571 1.00 69.69 234 HIS A O 1
ATOM 1843 N N . ALA A 1 235 ? 18.444 33.136 -11.622 1.00 71.88 235 ALA A N 1
ATOM 1844 C CA . ALA A 1 235 ? 17.076 33.652 -11.714 1.00 71.88 235 ALA A CA 1
ATOM 1845 C C . ALA A 1 235 ? 16.116 32.891 -10.784 1.00 71.88 235 ALA A C 1
ATOM 1847 O O . ALA A 1 235 ? 15.260 33.500 -10.148 1.00 71.88 235 ALA A O 1
ATOM 1848 N N . ILE A 1 236 ? 16.305 31.573 -10.650 1.00 76.00 236 ILE A N 1
ATOM 1849 C CA . ILE A 1 236 ? 15.525 30.737 -9.724 1.00 76.00 236 ILE A CA 1
ATOM 1850 C C . ILE A 1 236 ? 15.849 31.115 -8.272 1.00 76.00 236 ILE A C 1
ATOM 1852 O O . ILE A 1 236 ? 14.937 31.304 -7.471 1.00 76.00 236 ILE A O 1
ATOM 1856 N N . GLY A 1 237 ? 17.134 31.307 -7.947 1.00 79.44 237 GLY A N 1
ATOM 1857 C CA . GLY A 1 237 ? 17.557 31.750 -6.614 1.00 79.44 237 GLY A CA 1
ATOM 1858 C C . GLY A 1 237 ? 16.962 33.104 -6.207 1.00 79.44 237 GLY A C 1
ATOM 1859 O O . GLY A 1 237 ? 16.478 33.247 -5.087 1.00 79.44 237 GLY A O 1
ATOM 1860 N N . GLY A 1 238 ? 16.925 34.078 -7.125 1.00 83.38 238 GLY A N 1
ATOM 1861 C CA . GLY A 1 238 ? 16.322 35.391 -6.867 1.00 83.38 238 GLY A CA 1
ATOM 1862 C C . GLY A 1 238 ? 14.810 35.337 -6.618 1.00 83.38 238 GLY A C 1
ATOM 1863 O O . GLY A 1 238 ? 14.313 35.997 -5.707 1.00 83.38 238 GLY A O 1
ATOM 1864 N N . LEU A 1 239 ? 14.083 34.513 -7.381 1.00 80.94 239 LEU A N 1
ATOM 1865 C CA . LEU A 1 239 ? 12.639 34.312 -7.204 1.00 80.94 239 LEU A CA 1
ATOM 1866 C C . LEU A 1 239 ? 12.301 33.661 -5.857 1.00 80.94 239 LEU A C 1
ATOM 1868 O O . LEU A 1 239 ? 11.369 34.102 -5.186 1.00 80.94 239 LEU A O 1
ATOM 1872 N N . LEU A 1 240 ? 13.076 32.656 -5.437 1.00 83.81 240 LEU A N 1
ATOM 1873 C CA . LEU A 1 240 ? 12.885 31.996 -4.142 1.00 83.81 240 LEU A CA 1
ATOM 1874 C C . LEU A 1 240 ? 13.190 32.934 -2.967 1.00 83.81 240 LEU A C 1
ATOM 1876 O O . LEU A 1 240 ? 12.442 32.950 -1.992 1.00 83.81 240 LEU A O 1
ATOM 1880 N N . LEU A 1 241 ? 14.239 33.757 -3.074 1.00 84.69 241 LEU A N 1
ATOM 1881 C CA . LEU A 1 241 ? 14.570 34.752 -2.051 1.00 84.69 241 LEU A CA 1
ATOM 1882 C C . LEU A 1 241 ? 13.457 35.802 -1.903 1.00 84.69 241 LEU A C 1
ATOM 1884 O O . LEU A 1 241 ? 13.052 36.121 -0.786 1.00 84.69 241 LEU A O 1
ATOM 1888 N N . LEU A 1 242 ? 12.931 36.309 -3.024 1.00 85.31 242 LEU A N 1
ATOM 1889 C CA . LEU A 1 242 ? 11.831 37.273 -3.021 1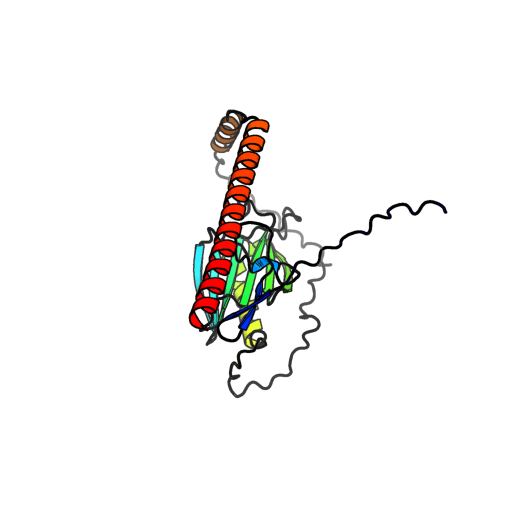.00 85.31 242 LEU A CA 1
ATOM 1890 C C . LEU A 1 242 ? 10.556 36.674 -2.410 1.00 85.31 242 LEU A C 1
ATOM 1892 O O . LEU A 1 242 ? 9.918 37.320 -1.582 1.00 85.31 242 LEU A O 1
ATOM 1896 N N . ALA A 1 243 ? 10.212 35.433 -2.771 1.00 82.31 243 ALA A N 1
ATOM 1897 C CA . ALA A 1 243 ? 9.080 34.723 -2.180 1.00 82.31 243 ALA A CA 1
ATOM 1898 C C . ALA A 1 243 ? 9.250 34.547 -0.660 1.00 82.31 243 ALA A C 1
ATOM 1900 O O . ALA A 1 243 ? 8.316 34.813 0.095 1.00 82.31 243 ALA A O 1
ATOM 1901 N N . GLY A 1 244 ? 10.456 34.190 -0.201 1.00 85.00 244 GLY A N 1
ATOM 1902 C CA . GLY A 1 244 ? 10.778 34.088 1.223 1.00 85.00 244 GLY A CA 1
ATOM 1903 C C . GLY A 1 244 ? 10.591 35.408 1.980 1.00 85.00 244 GLY A C 1
ATOM 1904 O O . GLY A 1 244 ? 9.961 35.423 3.036 1.00 85.00 244 GLY A O 1
ATOM 1905 N N . LEU A 1 245 ? 11.064 36.529 1.421 1.00 86.81 245 LEU A N 1
ATOM 1906 C CA . LEU A 1 245 ? 10.900 37.860 2.023 1.00 86.81 245 LEU A CA 1
ATOM 1907 C C . LEU A 1 245 ? 9.428 38.294 2.102 1.00 86.81 245 LEU A C 1
ATOM 1909 O O . LEU A 1 245 ? 9.016 38.865 3.112 1.00 86.81 245 LEU A O 1
ATOM 1913 N N . ILE A 1 246 ? 8.625 37.994 1.076 1.00 84.88 246 ILE A N 1
ATOM 1914 C CA . ILE A 1 246 ? 7.181 38.273 1.080 1.00 84.88 246 ILE A CA 1
ATOM 1915 C C . ILE A 1 246 ? 6.481 37.454 2.173 1.00 84.88 246 ILE A C 1
ATOM 1917 O O . ILE A 1 246 ? 5.716 38.014 2.958 1.00 84.88 246 ILE A O 1
ATOM 1921 N N . CYS A 1 247 ? 6.774 36.154 2.277 1.00 84.06 247 CYS A N 1
ATOM 1922 C CA . CYS A 1 247 ? 6.202 35.289 3.311 1.00 84.06 247 CYS A CA 1
ATOM 1923 C C . CYS A 1 247 ? 6.585 35.741 4.728 1.00 84.06 247 CYS A C 1
ATOM 1925 O O . CYS A 1 247 ? 5.721 35.798 5.603 1.00 84.06 247 CYS A O 1
ATOM 1927 N N . ALA A 1 248 ? 7.851 36.113 4.949 1.00 81.06 248 ALA A N 1
ATOM 1928 C CA . ALA A 1 248 ? 8.318 36.626 6.236 1.00 81.06 248 ALA A CA 1
ATOM 1929 C C . ALA A 1 248 ? 7.628 37.948 6.612 1.00 81.06 248 ALA A C 1
ATOM 1931 O O . ALA A 1 248 ? 7.186 38.116 7.749 1.00 81.06 248 ALA A O 1
ATOM 1932 N N . GLY A 1 249 ? 7.468 38.862 5.648 1.00 85.31 249 GLY A N 1
ATOM 1933 C CA . GLY A 1 249 ? 6.730 40.109 5.847 1.00 85.31 249 GLY A CA 1
ATOM 1934 C C . GLY A 1 249 ? 5.268 39.868 6.228 1.00 85.31 249 GLY A C 1
ATOM 1935 O O . GLY A 1 249 ? 4.784 40.442 7.200 1.00 85.31 249 GLY A O 1
ATOM 1936 N N . LEU A 1 250 ? 4.571 38.976 5.516 1.00 82.94 250 LEU A N 1
ATOM 1937 C CA . LEU A 1 250 ? 3.176 38.633 5.816 1.00 82.94 250 LEU A CA 1
ATOM 1938 C C . LEU A 1 250 ? 3.016 38.003 7.206 1.00 82.94 250 LEU A C 1
ATOM 1940 O O . LEU A 1 250 ? 2.116 38.399 7.946 1.00 82.94 250 LEU A O 1
ATOM 1944 N N . ALA A 1 251 ? 3.906 37.085 7.595 1.00 81.38 251 ALA A N 1
ATOM 1945 C CA . ALA A 1 251 ? 3.898 36.498 8.935 1.00 81.38 251 ALA A CA 1
ATOM 1946 C C . ALA A 1 251 ? 4.085 37.570 10.024 1.00 81.38 251 ALA A C 1
ATOM 1948 O O . ALA A 1 251 ? 3.357 37.586 11.017 1.00 81.38 251 ALA A O 1
ATOM 1949 N N . TYR A 1 252 ? 5.000 38.520 9.808 1.00 86.62 252 TYR A N 1
ATOM 1950 C CA . TYR A 1 252 ? 5.229 39.635 10.727 1.00 86.62 252 TYR A CA 1
ATOM 1951 C C . TYR A 1 252 ? 3.986 40.526 10.897 1.00 86.62 252 TYR A C 1
ATOM 1953 O O . TYR A 1 252 ? 3.612 40.858 12.023 1.00 86.62 252 TYR A O 1
ATOM 1961 N N . PHE A 1 253 ? 3.285 40.850 9.804 1.00 82.81 253 PHE A N 1
ATOM 1962 C CA . PHE A 1 253 ? 2.029 41.609 9.860 1.00 82.81 253 PHE A CA 1
ATOM 1963 C C . PHE A 1 253 ? 0.921 40.871 10.621 1.00 82.81 253 PHE A C 1
ATOM 1965 O O . PHE A 1 253 ? 0.200 41.495 11.399 1.00 82.81 253 PHE A O 1
ATOM 1972 N N . VAL A 1 254 ? 0.804 39.552 10.442 1.00 88.31 254 VAL A N 1
ATOM 1973 C CA . VAL A 1 254 ? -0.169 38.728 11.174 1.00 88.31 254 VAL A CA 1
ATOM 1974 C C . VAL A 1 254 ? 0.125 38.747 12.677 1.00 88.31 254 VAL A C 1
ATOM 1976 O O . VAL A 1 254 ? -0.785 38.984 13.472 1.00 88.31 254 VAL A O 1
ATOM 1979 N N . HIS A 1 255 ? 1.388 38.587 13.082 1.00 84.31 255 HIS A N 1
ATOM 1980 C CA . HIS A 1 255 ? 1.775 38.644 14.494 1.00 84.31 255 HIS A CA 1
ATOM 1981 C C . HIS A 1 255 ? 1.510 40.014 15.133 1.00 84.31 255 HIS A C 1
ATOM 1983 O O . HIS A 1 255 ? 0.975 40.069 16.242 1.00 84.31 255 HIS A O 1
ATOM 1989 N N . ILE A 1 256 ? 1.812 41.115 14.435 1.00 88.62 256 ILE A N 1
ATOM 1990 C CA . ILE A 1 256 ? 1.469 42.466 14.912 1.00 88.62 256 ILE A CA 1
ATOM 1991 C C . ILE A 1 256 ? -0.049 42.626 15.043 1.00 88.62 256 ILE A C 1
ATOM 1993 O O . ILE A 1 256 ? -0.520 43.157 16.048 1.00 88.62 256 ILE A O 1
ATOM 1997 N N . GLY A 1 257 ? -0.822 42.143 14.065 1.00 87.12 257 GLY A N 1
ATOM 1998 C CA . GLY A 1 257 ? -2.284 42.190 14.101 1.00 87.12 257 GLY A CA 1
ATOM 1999 C C . GLY A 1 257 ? -2.867 41.478 15.324 1.00 87.12 257 GLY A C 1
ATOM 2000 O O . GLY A 1 257 ? -3.696 42.051 16.031 1.00 87.12 257 GLY A O 1
ATOM 2001 N N . PHE A 1 258 ? -2.386 40.268 15.629 1.00 87.38 258 PHE A N 1
ATOM 2002 C CA . PHE A 1 258 ? -2.802 39.526 16.824 1.00 87.38 258 PHE A CA 1
ATOM 2003 C C . PHE A 1 258 ? -2.400 40.225 18.126 1.00 87.38 258 PHE A C 1
ATOM 2005 O O . PHE A 1 258 ? -3.208 40.282 19.053 1.00 87.38 258 PHE A O 1
ATOM 2012 N N . ALA A 1 259 ? -1.193 40.795 18.200 1.00 86.81 259 ALA A N 1
ATOM 2013 C CA . ALA A 1 259 ? -0.748 41.535 19.379 1.00 86.81 259 ALA A CA 1
ATOM 2014 C C . ALA A 1 259 ? -1.615 42.781 19.634 1.00 86.81 259 ALA A C 1
ATOM 2016 O O . ALA A 1 259 ? -2.041 43.020 20.764 1.00 86.81 259 ALA A O 1
ATOM 2017 N N . LEU A 1 260 ? -1.941 43.544 18.585 1.00 90.56 260 LEU A N 1
ATOM 2018 C CA . LEU A 1 260 ? -2.829 44.706 18.688 1.00 90.56 260 LEU A CA 1
ATOM 2019 C C . LEU A 1 260 ? -4.253 44.309 19.096 1.00 90.56 260 LEU A C 1
ATOM 2021 O O . LEU A 1 260 ? -4.845 44.971 19.949 1.00 90.56 260 LEU A O 1
ATOM 2025 N N . LEU A 1 261 ? -4.787 43.219 18.537 1.00 91.19 261 LEU A N 1
ATOM 2026 C CA . LEU A 1 261 ? -6.097 42.692 18.920 1.00 91.19 261 LEU A CA 1
ATOM 2027 C C . LEU A 1 261 ? -6.120 42.269 20.396 1.00 91.19 261 LEU A C 1
ATOM 2029 O O . LEU A 1 261 ? -7.051 42.625 21.114 1.00 91.19 261 LEU A O 1
ATOM 2033 N N . ALA A 1 262 ? -5.085 41.571 20.869 1.00 88.00 262 ALA A N 1
ATOM 2034 C CA . ALA A 1 262 ? -4.961 41.189 22.274 1.00 88.00 262 ALA A CA 1
ATOM 2035 C C . ALA A 1 262 ? -4.927 42.418 23.199 1.00 88.00 262 ALA A C 1
ATOM 2037 O O . ALA A 1 262 ? -5.659 42.460 24.187 1.00 88.00 262 ALA A O 1
ATOM 2038 N N . CYS A 1 263 ? -4.156 43.455 22.851 1.00 90.62 263 CYS A N 1
ATOM 2039 C CA . CYS A 1 263 ? -4.133 44.717 23.598 1.00 90.62 263 CYS A CA 1
ATOM 2040 C C . CYS A 1 263 ? -5.510 45.399 23.645 1.00 90.62 263 CYS A C 1
ATOM 2042 O O . CYS A 1 263 ? -5.924 45.867 24.706 1.00 90.62 263 CYS A O 1
ATOM 2044 N N . LEU A 1 264 ? -6.240 45.431 22.523 1.00 91.25 264 LEU A N 1
ATOM 2045 C CA . LEU A 1 264 ? -7.596 45.989 22.467 1.00 91.25 264 LEU A CA 1
ATOM 2046 C C . LEU A 1 264 ? -8.577 45.208 23.349 1.00 91.25 264 LEU A C 1
ATOM 2048 O O . LEU A 1 264 ? -9.379 45.820 24.053 1.00 91.25 264 LEU A O 1
ATOM 2052 N N . LEU A 1 265 ? -8.494 43.876 23.353 1.00 90.81 265 LEU A N 1
ATOM 2053 C CA . LEU A 1 265 ? -9.331 43.025 24.202 1.00 90.81 265 LEU A CA 1
ATOM 2054 C C . LEU A 1 265 ? -9.033 43.233 25.692 1.00 90.81 265 LEU A C 1
ATOM 2056 O O . LEU A 1 265 ? -9.967 43.347 26.484 1.00 90.81 265 LEU A O 1
ATOM 2060 N N . ILE A 1 266 ? -7.757 43.353 26.073 1.00 91.88 266 ILE A N 1
ATOM 2061 C CA . ILE A 1 266 ? -7.350 43.661 27.455 1.00 91.88 266 ILE A CA 1
ATOM 2062 C C . ILE A 1 266 ? -7.899 45.028 27.885 1.00 91.88 266 ILE A C 1
ATOM 2064 O O . ILE A 1 266 ? -8.432 45.168 28.989 1.00 91.88 266 ILE A O 1
ATOM 2068 N N . PHE A 1 267 ? -7.812 46.035 27.012 1.00 92.31 267 PHE A N 1
ATOM 2069 C CA . PHE A 1 267 ? -8.326 47.374 27.295 1.00 92.31 267 PHE A CA 1
ATOM 2070 C C . PHE A 1 267 ? -9.855 47.385 27.447 1.00 92.31 267 PHE A C 1
ATOM 2072 O O . PHE A 1 267 ? -10.371 47.942 28.414 1.00 92.31 267 PHE A O 1
ATOM 2079 N N . ALA A 1 268 ? -10.579 46.716 26.544 1.00 87.00 268 ALA A N 1
ATOM 2080 C CA . ALA A 1 268 ? -12.034 46.588 26.615 1.00 87.00 268 ALA A CA 1
ATOM 2081 C C . ALA A 1 268 ? -12.491 45.854 27.888 1.00 87.00 268 ALA A C 1
ATOM 2083 O O . ALA A 1 268 ? -13.430 46.297 28.547 1.00 87.00 268 ALA A O 1
ATOM 2084 N N . ALA A 1 269 ? -11.795 44.779 28.275 1.00 86.62 269 ALA A N 1
ATOM 2085 C CA . ALA A 1 269 ? -12.068 44.054 29.515 1.00 86.62 269 ALA A CA 1
ATOM 2086 C C . ALA A 1 269 ? -11.830 44.925 30.760 1.00 86.62 269 ALA A C 1
ATOM 2088 O O . ALA A 1 269 ? -12.615 44.883 31.703 1.00 86.62 269 ALA A O 1
ATOM 2089 N N . SER A 1 270 ? -10.780 45.752 30.744 1.00 86.69 270 SER A N 1
ATOM 2090 C CA . SER A 1 270 ? -10.456 46.666 31.846 1.00 86.69 270 SER A CA 1
ATOM 2091 C C . SER A 1 270 ? -11.499 47.778 31.993 1.00 86.69 270 SER A C 1
ATOM 2093 O O . SER A 1 270 ? -11.871 48.120 33.111 1.00 86.69 270 SER A O 1
ATOM 2095 N N . ALA A 1 271 ? -12.005 48.309 30.876 1.00 84.88 271 ALA A N 1
ATOM 2096 C CA . ALA A 1 271 ? -13.068 49.313 30.869 1.00 84.88 271 ALA A CA 1
ATOM 2097 C C . ALA A 1 271 ? -14.418 48.757 31.353 1.00 84.88 271 ALA A C 1
ATOM 2099 O O . ALA A 1 271 ? -15.172 49.476 31.992 1.00 84.88 271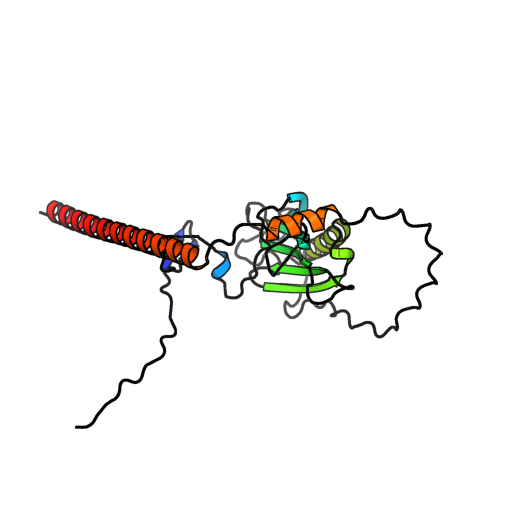 ALA A O 1
ATOM 2100 N N . ALA A 1 272 ? -14.720 47.483 31.081 1.00 83.44 272 ALA A N 1
ATOM 2101 C CA . ALA A 1 272 ? -15.959 46.840 31.529 1.00 83.44 272 ALA A CA 1
ATOM 2102 C C . ALA A 1 272 ? -15.999 46.539 33.042 1.00 83.44 272 ALA A C 1
ATOM 2104 O O . ALA A 1 272 ? -17.064 46.233 33.574 1.00 83.44 272 ALA A O 1
ATOM 2105 N N . LEU A 1 273 ? -14.849 46.582 33.723 1.00 88.12 273 LEU A N 1
ATOM 2106 C CA . LEU A 1 273 ? -14.722 46.336 35.164 1.00 88.12 273 LEU A CA 1
ATOM 2107 C C . LEU A 1 273 ? -14.812 47.614 36.021 1.00 88.12 273 LEU A C 1
ATOM 2109 O O . LEU A 1 273 ? -14.800 47.501 37.247 1.00 88.12 273 LEU A O 1
ATOM 2113 N N . GLN A 1 274 ? -14.866 48.798 35.402 1.00 80.06 274 GLN A N 1
ATOM 2114 C CA . GLN A 1 274 ? -15.015 50.103 36.065 1.00 80.06 274 GLN A CA 1
ATOM 2115 C C . GLN A 1 274 ? -16.469 50.572 36.037 1.00 80.06 274 GLN A C 1
ATOM 2117 O O . GLN A 1 274 ? -16.889 51.182 37.045 1.00 80.06 274 GLN A O 1
#

Radius of gyration: 28.19 Å; chains: 1; bounding box: 60×78×72 Å

pLDDT: mean 72.18, std 22.66, range [27.42, 98.38]

Sequence (274 aa):
MENDAAAAVEFMGRVPQALLEADGFDIPLTLLEGPTLELTWERFFGIPCVCPPLAATEVVEELELAPGYRGILRRHPDPEIQASTIRYAYSLAVELDGIRRPRFWLTSELNLNVPGEGAFFLCAFDQGTHYNWGGEDRWGELEAFREEALSRVRYRIAAGSFARTGATVTRPEGVVGKEPDDALWPFPQVPPSDEPPRPEPAPEPAPAAPRKRGPARSRRRLEEAKRAPKVPHHAIGGLLLLAGLICAGLAYFVHIGFALLACLLIFAASAALQ